Protein AF-A0A9D4AFJ3-F1 (afdb_monomer_lite)

Radius of gyration: 31.55 Å; chains: 1; bounding box: 79×55×87 Å

Secondary structure (DSSP, 8-state):
-HHHHHHHHHHHHHHHHHHHHHHHHHHHHHHHHHHHHHHHHHHHHHHHHHHHHHHHHHHHHHHHS---S---------GGGSPPP-S---HHHHHHHHHHHHHHHHH-TT--HHHHHHHHHHTS-HHHHHHHHHTT---HHHHHHHHHHHHHTT--------------------HHHHHHHHHHHHHHT--

pLDDT: mean 73.02, std 22.06, range [26.45, 98.0]

Structure (mmCIF, N/CA/C/O backbone):
data_AF-A0A9D4AFJ3-F1
#
_entry.id   AF-A0A9D4AFJ3-F1
#
loop_
_atom_site.group_PDB
_atom_site.id
_atom_site.type_symbol
_atom_site.label_atom_id
_atom_site.label_alt_id
_atom_site.label_comp_id
_atom_site.label_asym_id
_atom_site.label_entity_id
_atom_site.label_seq_id
_atom_site.pdbx_PDB_ins_code
_atom_site.Cartn_x
_atom_site.Cartn_y
_atom_site.Cartn_z
_atom_site.occupancy
_atom_site.B_iso_or_equiv
_atom_site.auth_seq_id
_atom_site.auth_comp_id
_atom_site.auth_asym_id
_atom_site.auth_atom_id
_atom_site.pdbx_PDB_model_num
ATOM 1 N N . MET A 1 1 ? -48.451 -4.701 48.965 1.00 77.44 1 MET A N 1
ATOM 2 C CA . MET A 1 1 ? -47.899 -5.526 47.865 1.00 77.44 1 MET A CA 1
ATOM 3 C C . MET A 1 1 ? -47.571 -4.669 46.647 1.00 77.44 1 MET A C 1
ATOM 5 O O . MET A 1 1 ? -46.457 -4.770 46.159 1.00 77.44 1 MET A O 1
ATOM 9 N N . GLU A 1 2 ? -48.465 -3.779 46.196 1.00 87.38 2 GLU A N 1
ATOM 10 C CA . GLU A 1 2 ? -48.166 -2.919 45.037 1.00 87.38 2 GLU A CA 1
ATOM 11 C C . GLU A 1 2 ? -47.030 -1.902 45.246 1.00 87.38 2 GLU A C 1
ATOM 13 O O . GLU A 1 2 ? -46.241 -1.700 44.331 1.00 87.38 2 GLU A O 1
ATOM 18 N N . GLU A 1 3 ? -46.913 -1.269 46.420 1.00 87.88 3 GLU A N 1
ATOM 19 C CA . GLU A 1 3 ? -45.822 -0.309 46.691 1.00 87.88 3 GLU A CA 1
ATOM 20 C C . GLU A 1 3 ? -44.437 -0.964 46.657 1.00 87.88 3 GLU A C 1
ATOM 22 O O . GLU A 1 3 ? -43.542 -0.456 45.998 1.00 87.88 3 GLU A O 1
ATOM 27 N N . GLN A 1 4 ? -44.283 -2.148 47.259 1.00 91.56 4 GLN A N 1
ATOM 28 C CA . GLN A 1 4 ? -43.022 -2.902 47.222 1.00 91.56 4 GLN A CA 1
ATOM 29 C C . GLN A 1 4 ? -42.608 -3.278 45.794 1.00 91.56 4 GLN A C 1
ATOM 31 O O . GL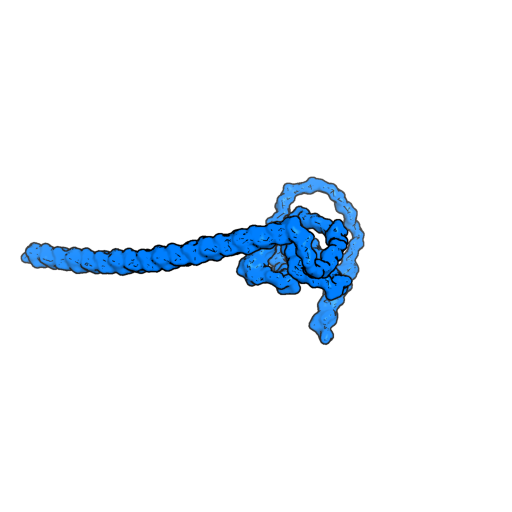N A 1 4 ? -41.424 -3.278 45.464 1.00 91.56 4 GLN A O 1
ATOM 36 N N . LEU A 1 5 ? -43.586 -3.591 44.939 1.00 92.50 5 LEU A N 1
ATOM 37 C CA . LEU A 1 5 ? -43.333 -3.875 43.531 1.00 92.50 5 LEU A CA 1
ATOM 38 C C . LEU A 1 5 ? -42.909 -2.607 42.777 1.00 92.50 5 LEU A C 1
ATOM 40 O O . LEU A 1 5 ? -42.002 -2.666 41.950 1.00 92.50 5 LEU A O 1
ATOM 44 N N . ARG A 1 6 ? -43.535 -1.460 43.077 1.00 94.44 6 ARG A N 1
ATOM 45 C CA . ARG A 1 6 ? -43.166 -0.161 42.496 1.00 94.44 6 ARG A CA 1
ATOM 46 C C . ARG A 1 6 ? -41.739 0.238 42.872 1.00 94.44 6 ARG A C 1
ATOM 48 O O . ARG A 1 6 ? -40.966 0.562 41.973 1.00 94.44 6 ARG A O 1
ATOM 55 N N . ASP A 1 7 ? -41.370 0.132 44.144 1.00 93.88 7 ASP A N 1
ATOM 56 C CA . ASP A 1 7 ? -40.020 0.461 44.613 1.00 93.88 7 ASP A CA 1
ATOM 57 C C . ASP A 1 7 ? -38.966 -0.449 43.978 1.00 93.88 7 ASP A C 1
ATOM 59 O O . ASP A 1 7 ? -37.967 0.037 43.454 1.00 93.88 7 ASP A O 1
ATOM 63 N N . PHE A 1 8 ? -39.222 -1.760 43.914 1.00 94.94 8 PHE A N 1
ATOM 64 C CA . PHE A 1 8 ? -38.313 -2.713 43.270 1.00 94.94 8 PHE A CA 1
ATOM 65 C C . PHE A 1 8 ? -38.071 -2.396 41.785 1.00 94.94 8 PHE A C 1
ATOM 67 O O . PHE A 1 8 ? -36.940 -2.491 41.293 1.00 94.94 8 PHE A O 1
ATOM 74 N N . VAL A 1 9 ? -39.128 -2.015 41.061 1.00 95.25 9 VAL A N 1
ATOM 75 C CA . VAL A 1 9 ? -39.032 -1.630 39.647 1.00 95.25 9 VAL A CA 1
ATOM 76 C C . VAL A 1 9 ? -38.246 -0.328 39.488 1.00 95.25 9 VAL A C 1
ATOM 78 O O . VAL A 1 9 ? -37.393 -0.250 38.603 1.00 95.25 9 VAL A O 1
ATOM 81 N N . LEU A 1 10 ? -38.483 0.670 40.344 1.00 95.31 10 LEU A N 1
ATOM 82 C CA . LEU A 1 10 ? -37.758 1.944 40.315 1.00 95.31 10 LEU A CA 1
ATOM 83 C C . LEU A 1 10 ? -36.264 1.759 40.609 1.00 95.31 10 LEU A C 1
ATOM 85 O O . LEU A 1 10 ? -35.429 2.302 39.883 1.00 95.31 10 LEU A O 1
ATOM 89 N N . ASP A 1 11 ? -35.919 0.938 41.598 1.00 95.38 11 ASP A N 1
ATOM 90 C CA . ASP A 1 11 ? -34.528 0.661 41.968 1.00 95.38 11 ASP A CA 1
ATOM 91 C C . ASP A 1 11 ? -33.795 -0.131 40.871 1.00 95.38 11 ASP A C 1
ATOM 93 O O . ASP A 1 11 ? -32.659 0.177 40.488 1.00 95.38 11 ASP A O 1
ATOM 97 N N . SER A 1 12 ? -34.477 -1.115 40.276 1.00 95.19 12 SER A N 1
ATOM 98 C CA . SER A 1 12 ? -33.965 -1.875 39.127 1.00 95.19 12 SER A CA 1
ATOM 99 C C . SER A 1 12 ? -33.749 -0.983 37.901 1.00 95.19 12 SER A C 1
ATOM 101 O O . SER A 1 12 ? -32.746 -1.107 37.193 1.00 95.19 12 SER A O 1
ATOM 103 N N . LEU A 1 13 ? -34.664 -0.047 37.644 1.00 96.44 13 LEU A N 1
ATOM 104 C CA . LEU A 1 13 ? -34.528 0.914 36.553 1.00 96.44 13 LEU A CA 1
ATOM 105 C C . LEU A 1 13 ? -33.371 1.887 36.810 1.00 96.44 13 LEU A C 1
ATOM 107 O O . LEU A 1 13 ? -32.575 2.147 35.903 1.00 96.44 13 LEU A O 1
ATOM 111 N N . GLY A 1 14 ? -33.237 2.388 38.040 1.00 96.56 14 GLY A N 1
ATOM 112 C CA . GLY A 1 14 ? -32.148 3.275 38.448 1.00 96.56 14 GLY A CA 1
ATOM 113 C C . GLY A 1 14 ? -30.778 2.608 38.317 1.00 96.56 14 GLY A C 1
ATOM 114 O O . GLY A 1 14 ? -29.861 3.168 37.708 1.00 96.56 14 GLY A O 1
ATOM 115 N N . THR A 1 15 ? -30.645 1.372 38.799 1.00 96.75 15 THR A N 1
ATOM 116 C CA . THR A 1 15 ? -29.405 0.589 38.676 1.00 96.75 15 THR A CA 1
ATOM 117 C C . THR A 1 15 ? -29.049 0.283 37.221 1.00 96.75 15 THR A C 1
ATOM 119 O O . THR A 1 15 ? -27.884 0.422 36.839 1.00 96.75 15 THR A O 1
ATOM 122 N N . ASN A 1 16 ? -30.023 -0.067 36.379 1.00 95.75 16 ASN A N 1
ATOM 123 C CA . ASN A 1 16 ? -29.787 -0.288 34.949 1.00 95.75 16 ASN A CA 1
ATOM 124 C C . ASN A 1 16 ? -29.404 1.002 34.213 1.00 95.75 16 ASN A C 1
ATOM 126 O O . ASN A 1 16 ? -28.468 0.990 33.413 1.00 95.75 16 ASN A O 1
ATOM 130 N N . THR A 1 17 ? -30.050 2.125 34.532 1.00 97.56 17 THR A N 1
ATOM 131 C CA . THR A 1 17 ? -29.707 3.446 33.978 1.00 97.56 17 THR A CA 1
ATOM 132 C C . THR A 1 17 ? -28.269 3.825 34.323 1.00 97.56 17 THR A C 1
ATOM 134 O O . THR A 1 17 ? -27.515 4.273 33.458 1.00 97.56 17 THR A O 1
ATOM 137 N N . LYS A 1 18 ? -27.843 3.574 35.567 1.00 97.12 18 LYS A N 1
ATOM 138 C CA . LYS A 1 18 ? -26.464 3.817 36.002 1.00 97.12 18 LYS A CA 1
ATOM 139 C C . LYS A 1 18 ? -25.456 2.970 35.219 1.00 97.12 18 LYS A C 1
ATOM 141 O O . LYS A 1 18 ? -24.494 3.522 34.689 1.00 97.12 18 LYS A O 1
ATOM 146 N N . LYS A 1 19 ? -25.703 1.661 35.083 1.00 96.81 19 LYS A N 1
ATOM 147 C CA . LYS A 1 19 ? -24.847 0.750 34.296 1.00 96.81 19 LYS A CA 1
ATOM 148 C C . LYS A 1 19 ? -24.748 1.180 32.831 1.00 96.81 19 LYS A C 1
ATOM 150 O O . LYS A 1 19 ? -23.661 1.172 32.257 1.00 96.81 19 LYS A O 1
ATOM 155 N N . MET A 1 20 ? -25.871 1.579 32.233 1.00 97.44 20 MET A N 1
ATOM 156 C CA . MET A 1 20 ? -25.916 2.069 30.855 1.00 97.44 20 MET A CA 1
ATOM 157 C C . MET A 1 20 ? -25.071 3.337 30.691 1.00 97.44 20 MET A C 1
ATOM 159 O O . MET A 1 20 ? -24.247 3.406 29.782 1.00 97.44 20 MET A O 1
ATOM 163 N N . ASN A 1 21 ? -25.200 4.298 31.606 1.00 97.81 21 ASN A N 1
ATOM 164 C CA . ASN A 1 21 ? -24.408 5.527 31.580 1.00 97.81 21 ASN A CA 1
ATOM 165 C C . ASN A 1 21 ? -22.904 5.262 31.758 1.00 97.81 21 ASN A C 1
ATOM 167 O O . ASN A 1 21 ? -22.085 5.871 31.071 1.00 97.81 21 ASN A O 1
ATOM 171 N N . GLU A 1 22 ? -22.516 4.343 32.645 1.00 97.56 22 GLU A N 1
ATOM 172 C CA . GLU A 1 22 ? -21.113 3.945 32.822 1.00 97.56 22 GLU A CA 1
ATOM 173 C C . GLU A 1 22 ? -20.525 3.326 31.545 1.00 97.56 22 GLU A C 1
ATOM 175 O O . GLU A 1 22 ? -19.416 3.689 31.138 1.00 97.56 22 GLU A O 1
ATOM 180 N N . LEU A 1 23 ? -21.280 2.446 30.877 1.00 97.31 23 LEU A N 1
ATOM 181 C CA . LEU A 1 23 ? -20.871 1.847 29.608 1.00 97.31 23 LEU A CA 1
ATOM 182 C C . LEU A 1 23 ? -20.714 2.911 28.517 1.00 97.31 23 LEU A C 1
ATOM 184 O O . LEU A 1 23 ? -19.659 2.970 27.884 1.00 97.31 23 LEU A O 1
ATOM 188 N N . VAL A 1 24 ? -21.720 3.777 28.344 1.00 97.81 24 VAL A N 1
ATOM 189 C CA . VAL A 1 24 ? -21.703 4.872 27.360 1.00 97.81 24 VAL A CA 1
ATOM 190 C C . VAL A 1 24 ? -20.478 5.761 27.577 1.00 97.81 24 VAL A C 1
ATOM 192 O O . VAL A 1 24 ? -19.695 5.968 26.649 1.00 97.81 24 VAL A O 1
ATOM 195 N N . ASN A 1 25 ? -20.222 6.191 28.812 1.00 97.12 25 ASN A N 1
ATOM 196 C CA . ASN A 1 25 ? -19.068 7.031 29.137 1.00 97.12 25 ASN A CA 1
ATOM 197 C C . ASN A 1 25 ? -17.726 6.322 28.900 1.00 97.12 25 ASN A C 1
ATOM 199 O O . ASN A 1 25 ? -16.780 6.932 28.398 1.00 97.12 25 ASN A O 1
ATOM 203 N N . SER A 1 26 ? -17.625 5.033 29.235 1.00 97.25 26 SER A N 1
ATOM 204 C CA . SER A 1 26 ? -16.431 4.222 28.964 1.00 97.25 26 SER A CA 1
ATOM 205 C C . SER A 1 26 ? -16.162 4.102 27.462 1.00 97.25 26 SER A C 1
ATOM 207 O O . SER A 1 26 ? -15.022 4.273 27.018 1.00 97.25 26 SER A O 1
ATOM 209 N N . THR A 1 27 ? -17.206 3.869 26.662 1.00 96.81 27 THR A N 1
ATOM 210 C CA . THR A 1 27 ? -17.088 3.808 25.200 1.00 96.81 27 THR A CA 1
ATOM 211 C C . THR A 1 27 ? -16.730 5.160 24.591 1.00 96.81 27 THR A C 1
ATOM 213 O O . THR A 1 27 ? -15.808 5.211 23.780 1.00 96.81 27 THR A O 1
ATOM 216 N N . ALA A 1 28 ? -17.354 6.252 25.040 1.00 98.00 28 ALA A N 1
ATOM 217 C CA . ALA A 1 28 ? -17.066 7.604 24.567 1.00 98.00 28 ALA A CA 1
ATOM 218 C C . ALA A 1 28 ? -15.608 8.005 24.842 1.00 98.00 28 ALA A C 1
ATOM 220 O O . ALA A 1 28 ? -14.918 8.479 23.945 1.00 98.00 28 ALA A O 1
ATOM 221 N N . LYS A 1 29 ? -15.090 7.719 26.046 1.00 97.06 29 LYS A N 1
ATOM 222 C CA . LYS A 1 29 ? -13.676 7.967 26.387 1.00 97.06 29 LYS A CA 1
ATOM 223 C C . LYS A 1 29 ? -12.710 7.173 25.508 1.00 97.06 29 LYS A C 1
ATOM 225 O O . LYS A 1 29 ? -11.690 7.701 25.075 1.00 97.06 29 LYS A O 1
ATOM 230 N N . LYS A 1 30 ? -13.010 5.895 25.249 1.00 96.62 30 LYS A N 1
ATOM 231 C CA . LYS A 1 30 ? -12.186 5.054 24.365 1.00 96.62 30 LYS A CA 1
ATOM 232 C C . LYS A 1 30 ? -12.216 5.537 22.917 1.00 96.62 30 LYS A C 1
ATOM 234 O O . LYS A 1 30 ? -11.211 5.364 22.233 1.00 96.62 30 LYS A O 1
ATOM 239 N N . LEU A 1 31 ? -13.346 6.077 22.461 1.00 96.44 31 LEU A N 1
ATOM 240 C CA . LEU A 1 31 ? -13.495 6.640 21.122 1.00 96.44 31 LEU A CA 1
ATOM 241 C C . LEU A 1 31 ? -12.681 7.930 20.992 1.00 96.44 31 LEU A C 1
ATOM 243 O O . LEU A 1 31 ? -11.805 7.986 20.141 1.00 96.44 31 LEU A O 1
ATOM 247 N N . ALA A 1 32 ? -12.845 8.870 21.927 1.00 96.62 32 ALA A N 1
ATOM 248 C CA . ALA A 1 32 ? -12.093 10.126 21.944 1.00 96.62 32 ALA A CA 1
ATOM 249 C C . ALA A 1 32 ? -10.571 9.903 21.934 1.00 96.62 32 ALA A C 1
ATOM 251 O O . ALA A 1 32 ? -9.854 10.539 21.173 1.00 96.62 32 ALA A O 1
ATOM 252 N N . LYS A 1 33 ? -10.074 8.931 22.714 1.00 94.75 33 LYS A N 1
ATOM 253 C CA . LYS A 1 33 ? -8.644 8.585 22.711 1.00 94.75 33 LYS A CA 1
ATOM 254 C C . LYS A 1 33 ? -8.168 8.005 21.374 1.00 94.75 33 LYS A C 1
ATOM 256 O O . LYS A 1 33 ? -7.014 8.182 21.003 1.00 94.75 33 LYS A O 1
ATOM 261 N N . LYS A 1 34 ? -9.018 7.253 20.666 1.00 95.25 34 LYS A N 1
ATOM 262 C CA . LYS A 1 34 ? -8.679 6.771 19.321 1.00 95.25 34 LYS A CA 1
ATOM 263 C C . LYS A 1 34 ? -8.660 7.917 18.314 1.00 95.25 34 LYS A C 1
ATOM 265 O O . LYS A 1 34 ? -7.766 7.918 17.478 1.00 95.25 34 LYS A O 1
ATOM 270 N N . ASP A 1 35 ? -9.601 8.852 18.413 1.00 96.50 35 ASP A N 1
ATOM 271 C CA . ASP A 1 35 ? -9.668 10.019 17.531 1.00 96.50 35 ASP A CA 1
ATOM 272 C C . ASP A 1 35 ? -8.429 10.910 17.703 1.00 96.50 35 ASP A C 1
ATOM 274 O O . ASP A 1 35 ? -7.765 11.199 16.715 1.00 96.50 35 ASP A O 1
ATOM 278 N N . GLU A 1 36 ? -8.028 11.221 18.941 1.00 95.75 36 GLU A N 1
ATOM 279 C CA . GLU A 1 36 ? -6.792 11.972 19.237 1.00 95.75 36 GLU A CA 1
ATOM 280 C C . GLU A 1 36 ? -5.546 11.271 18.659 1.00 95.75 36 GLU A C 1
ATOM 282 O O . GLU A 1 36 ? -4.774 11.866 17.910 1.00 95.75 36 GLU A O 1
ATOM 287 N N . ASN A 1 37 ? -5.402 9.961 18.897 1.00 95.19 37 ASN A N 1
ATOM 288 C CA . ASN A 1 37 ? -4.297 9.179 18.332 1.00 95.19 37 ASN A CA 1
ATOM 289 C C . ASN A 1 37 ? -4.279 9.186 16.788 1.00 95.19 37 ASN A C 1
ATOM 291 O O . ASN A 1 37 ? -3.211 9.108 16.175 1.00 95.19 37 ASN A O 1
ATOM 295 N N . LEU A 1 38 ? -5.452 9.198 16.148 1.00 95.88 38 LEU A N 1
ATOM 296 C CA . LEU A 1 38 ? -5.568 9.257 14.691 1.00 95.88 38 LEU A CA 1
ATOM 297 C C . LEU A 1 38 ? -5.200 10.645 14.164 1.00 95.88 38 LEU A C 1
ATOM 299 O O . LEU A 1 38 ? -4.507 10.736 13.150 1.00 95.88 38 LEU A O 1
ATOM 303 N N . GLU A 1 39 ? -5.619 11.709 14.847 1.00 96.31 39 GLU A N 1
ATOM 304 C CA . GLU A 1 39 ? -5.245 13.083 14.509 1.00 96.31 39 GLU A CA 1
ATOM 305 C C . GLU A 1 39 ? -3.725 13.279 14.559 1.00 96.31 39 GLU A C 1
ATOM 307 O O . GLU A 1 39 ? -3.151 13.798 13.595 1.00 96.31 39 GLU A O 1
ATOM 312 N N . ASP A 1 40 ? -3.061 12.771 15.601 1.00 97.12 40 ASP A N 1
ATOM 313 C CA . ASP A 1 40 ? -1.600 12.812 15.739 1.00 97.12 40 ASP A CA 1
ATOM 314 C C . ASP A 1 40 ? -0.886 12.095 14.583 1.00 97.12 40 ASP A C 1
ATOM 316 O O . ASP A 1 40 ? 0.071 12.615 13.998 1.00 97.12 40 ASP A O 1
ATOM 320 N N . MET A 1 41 ? -1.370 10.910 14.200 1.00 95.69 41 MET A N 1
ATOM 321 C CA . MET A 1 41 ? -0.805 10.148 13.084 1.00 95.69 41 MET A CA 1
ATOM 322 C C . MET A 1 41 ? -0.988 10.880 11.752 1.00 95.69 41 MET A C 1
ATOM 324 O O . MET A 1 41 ? -0.048 10.987 10.962 1.00 95.69 41 MET A O 1
ATOM 328 N N . VAL A 1 42 ? -2.180 11.430 11.507 1.00 97.31 42 VAL A N 1
ATOM 329 C CA . VAL A 1 42 ? -2.465 12.217 10.300 1.00 97.31 42 VAL A CA 1
ATOM 330 C C . VAL A 1 42 ? -1.583 13.464 10.248 1.00 97.31 42 VAL A C 1
ATOM 332 O O . VAL A 1 42 ? -1.094 13.822 9.173 1.00 97.31 42 VAL A O 1
ATOM 335 N N . LEU A 1 43 ? -1.347 14.123 11.384 1.00 97.56 43 LEU A N 1
ATOM 336 C CA . LEU A 1 43 ? -0.460 15.280 11.473 1.00 97.56 43 LEU A CA 1
ATOM 337 C C . LEU A 1 43 ? 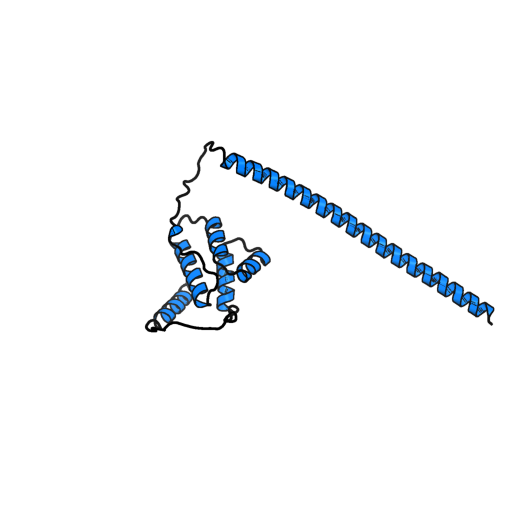0.991 14.902 11.134 1.00 97.56 43 LEU A C 1
ATOM 339 O O . LEU A 1 43 ? 1.628 15.587 10.328 1.00 97.56 43 LEU A O 1
ATOM 343 N N . ALA A 1 44 ? 1.492 13.793 11.684 1.00 96.94 44 ALA A N 1
ATOM 344 C CA . ALA A 1 44 ? 2.827 13.277 11.384 1.00 96.94 44 ALA A CA 1
ATOM 345 C C . ALA A 1 44 ? 2.989 12.938 9.891 1.00 96.94 44 ALA A C 1
ATOM 347 O O . ALA A 1 44 ? 3.938 13.400 9.255 1.00 96.94 44 ALA A O 1
ATOM 348 N N . MET A 1 45 ? 2.020 12.230 9.302 1.00 97.50 45 MET A N 1
ATOM 349 C CA . MET A 1 45 ? 2.027 11.891 7.874 1.00 97.50 45 MET A CA 1
ATOM 350 C C . MET A 1 45 ? 2.006 13.137 6.983 1.00 97.50 45 MET A C 1
ATOM 352 O O . MET A 1 45 ? 2.751 13.220 6.007 1.00 97.50 45 MET A O 1
ATOM 356 N N . LYS A 1 46 ? 1.177 14.137 7.313 1.00 96.69 46 LYS A N 1
ATOM 357 C CA . LYS A 1 46 ? 1.139 15.408 6.573 1.00 96.69 46 LYS A CA 1
ATOM 358 C C . LYS A 1 46 ? 2.497 16.108 6.595 1.00 96.69 46 LYS A C 1
ATOM 360 O O . LYS A 1 46 ? 2.929 16.614 5.562 1.00 96.69 46 LYS A O 1
ATOM 365 N N . LYS A 1 47 ? 3.179 16.114 7.743 1.00 97.19 47 LYS A N 1
ATOM 366 C CA . LYS A 1 47 ? 4.516 16.705 7.878 1.00 97.19 47 LYS A CA 1
ATOM 367 C C . LYS A 1 47 ? 5.543 15.995 6.992 1.00 97.19 47 LYS A C 1
ATOM 369 O O . LYS A 1 47 ? 6.307 16.669 6.307 1.00 97.19 47 LYS A O 1
ATOM 374 N N . GLU A 1 48 ? 5.538 14.666 6.978 1.00 94.62 48 GLU A N 1
ATOM 375 C CA . GLU A 1 48 ? 6.459 13.861 6.166 1.00 94.62 48 GLU A CA 1
ATOM 376 C C . GLU A 1 48 ? 6.211 14.040 4.660 1.00 94.62 48 GLU A C 1
ATOM 378 O O . GLU A 1 48 ? 7.154 14.217 3.893 1.00 94.62 48 GLU A O 1
ATOM 383 N N . ILE A 1 49 ? 4.945 14.121 4.233 1.00 95.69 49 ILE A N 1
ATOM 384 C CA . ILE A 1 49 ? 4.586 14.441 2.841 1.00 95.69 49 ILE A CA 1
ATOM 385 C C . ILE A 1 49 ? 5.150 15.804 2.422 1.00 95.69 49 ILE A C 1
ATOM 387 O O . ILE A 1 49 ? 5.665 15.944 1.312 1.00 95.69 49 ILE A O 1
ATOM 391 N N . GLU A 1 50 ? 5.057 16.816 3.285 1.00 94.00 50 GLU A N 1
ATOM 392 C CA . GLU A 1 50 ? 5.603 18.143 2.987 1.00 94.00 50 GLU A CA 1
ATOM 393 C C . GLU A 1 50 ? 7.139 18.163 2.965 1.00 94.00 50 GLU A C 1
ATOM 395 O O . GLU A 1 50 ? 7.723 18.910 2.179 1.00 94.00 50 GLU A O 1
ATOM 400 N N . GLU A 1 51 ? 7.807 17.331 3.768 1.00 94.75 51 GLU A N 1
ATOM 401 C CA . GLU A 1 51 ? 9.262 17.138 3.701 1.00 94.75 51 GLU A CA 1
ATOM 402 C C . GLU A 1 51 ? 9.682 16.507 2.369 1.00 94.75 51 GLU A C 1
ATOM 404 O O . GLU A 1 51 ? 10.483 17.080 1.630 1.00 94.75 51 GLU A O 1
ATOM 409 N N . LEU A 1 52 ? 9.051 15.389 2.000 1.00 94.38 52 LEU A N 1
ATOM 410 C CA . LEU A 1 52 ? 9.332 14.677 0.752 1.00 94.38 52 LEU A CA 1
ATOM 411 C C . LEU A 1 52 ? 9.087 15.556 -0.480 1.00 94.38 52 LEU A C 1
ATOM 413 O O . LEU A 1 52 ? 9.858 15.519 -1.441 1.00 94.38 52 LEU A O 1
ATOM 417 N N . LYS A 1 53 ? 8.041 16.392 -0.465 1.00 92.88 53 LYS A N 1
ATOM 418 C CA . LYS A 1 53 ? 7.803 17.374 -1.535 1.00 92.88 53 LYS A CA 1
ATOM 419 C C . LYS A 1 53 ? 8.935 18.399 -1.641 1.00 92.88 53 LYS A C 1
ATOM 421 O O . LYS A 1 53 ? 9.313 18.754 -2.760 1.00 92.88 53 LYS A O 1
ATOM 426 N N . ARG A 1 54 ? 9.481 18.870 -0.513 1.00 94.94 54 ARG A N 1
ATOM 427 C CA . ARG A 1 54 ? 10.617 19.807 -0.489 1.00 94.94 54 ARG A CA 1
ATOM 428 C C . ARG A 1 54 ? 11.891 19.157 -1.026 1.00 94.94 54 ARG A C 1
ATOM 430 O O . ARG A 1 54 ? 12.541 19.749 -1.886 1.00 94.94 54 ARG A O 1
ATOM 437 N N . GLU A 1 55 ? 12.199 17.929 -0.621 1.00 88.38 55 GLU A N 1
ATOM 438 C CA . GLU A 1 55 ? 13.339 17.174 -1.160 1.00 88.38 55 GLU A CA 1
ATOM 439 C C . GLU A 1 55 ? 13.218 16.933 -2.672 1.00 88.38 55 GLU A C 1
ATOM 441 O O . GLU A 1 55 ? 14.168 17.174 -3.423 1.00 88.38 55 GLU A O 1
ATOM 446 N N . LEU A 1 56 ? 12.035 16.530 -3.148 1.00 89.88 56 LEU A N 1
ATOM 447 C CA . LEU A 1 56 ? 11.773 16.310 -4.574 1.00 89.88 56 LEU A CA 1
ATOM 448 C C . LEU A 1 56 ? 11.952 17.610 -5.371 1.00 89.88 56 LEU A C 1
ATOM 450 O O . LEU A 1 56 ? 12.535 17.603 -6.457 1.00 89.88 56 LEU A O 1
ATOM 454 N N . MET A 1 57 ? 11.510 18.744 -4.824 1.00 87.75 57 MET A N 1
ATOM 455 C CA . MET A 1 57 ? 11.716 20.055 -5.439 1.00 87.75 57 MET A CA 1
ATOM 456 C C . MET A 1 57 ? 13.207 20.388 -5.587 1.00 87.75 57 MET A C 1
ATOM 458 O O . MET A 1 57 ? 13.623 20.818 -6.665 1.00 87.75 57 MET A O 1
ATOM 462 N N . ILE A 1 58 ? 14.015 20.142 -4.551 1.00 87.44 58 ILE A N 1
ATOM 463 C CA . ILE A 1 58 ? 15.472 20.332 -4.603 1.00 87.44 58 ILE A CA 1
ATOM 464 C C . ILE A 1 58 ? 16.086 19.413 -5.663 1.00 87.44 58 ILE A C 1
ATOM 466 O O . ILE A 1 58 ? 16.832 19.887 -6.519 1.00 87.44 58 ILE A O 1
ATOM 470 N N . TYR A 1 59 ? 15.733 18.125 -5.660 1.00 81.81 59 TYR A N 1
ATOM 471 C CA . TYR A 1 59 ? 16.207 17.154 -6.649 1.00 81.81 59 TYR A CA 1
ATOM 472 C C . TYR A 1 59 ? 15.880 17.582 -8.088 1.00 81.81 59 TYR A C 1
ATOM 474 O O . TYR A 1 59 ? 16.716 17.501 -8.989 1.00 81.81 59 TYR A O 1
ATOM 482 N N . LYS A 1 60 ? 14.667 18.089 -8.319 1.00 83.00 60 LYS A N 1
ATOM 483 C CA . LYS A 1 60 ? 14.238 18.570 -9.635 1.00 83.00 60 LYS A CA 1
ATOM 484 C C . LYS A 1 60 ? 15.003 19.828 -10.065 1.00 83.00 60 LYS A C 1
ATOM 486 O O . LYS A 1 60 ? 15.361 19.944 -11.237 1.00 83.00 60 LYS A O 1
ATOM 491 N N . ALA A 1 61 ? 15.270 20.751 -9.141 1.00 81.75 61 ALA A N 1
ATOM 492 C CA . ALA A 1 61 ? 16.018 21.977 -9.416 1.00 81.75 61 ALA A CA 1
ATOM 493 C C . ALA A 1 61 ? 17.504 21.705 -9.714 1.00 81.75 61 ALA A C 1
ATOM 495 O O . ALA A 1 61 ? 18.062 22.288 -10.643 1.00 81.75 61 ALA A O 1
ATOM 496 N N . THR A 1 62 ? 18.141 20.786 -8.985 1.00 72.31 62 THR A N 1
ATOM 497 C CA . THR A 1 62 ? 19.542 20.400 -9.233 1.00 72.31 62 THR A CA 1
ATOM 498 C C . THR A 1 62 ? 19.705 19.605 -10.526 1.00 72.31 62 THR A C 1
ATOM 500 O O . THR A 1 62 ? 20.693 19.792 -11.231 1.00 72.31 62 THR A O 1
ATOM 503 N N . LEU A 1 63 ? 18.721 18.782 -10.903 1.00 72.62 63 LEU A N 1
ATOM 504 C CA . LEU A 1 63 ? 18.718 18.090 -12.196 1.00 72.62 63 LEU A CA 1
ATOM 505 C C . LEU A 1 63 ? 18.557 19.059 -13.384 1.00 72.62 63 LEU A C 1
ATOM 507 O O . LEU A 1 63 ? 19.123 18.825 -14.449 1.00 72.62 63 LEU A O 1
ATOM 511 N N . SER A 1 64 ? 17.797 20.142 -13.195 1.00 68.44 64 SER A N 1
ATOM 512 C CA . SER A 1 64 ? 17.605 21.220 -14.177 1.00 68.44 64 SER A CA 1
ATOM 513 C C . SER A 1 64 ? 18.865 22.079 -14.365 1.00 68.44 64 SER A C 1
ATOM 515 O O . SER A 1 64 ? 19.171 22.503 -15.479 1.00 68.44 64 SER A O 1
ATOM 517 N N . ASN A 1 65 ? 19.623 22.319 -13.292 1.00 61.12 65 ASN A N 1
ATOM 518 C CA . ASN A 1 65 ? 20.758 23.242 -13.277 1.00 61.12 65 ASN A CA 1
ATOM 519 C C . ASN A 1 65 ? 22.086 22.473 -13.353 1.00 61.12 65 ASN A C 1
ATOM 521 O O . ASN A 1 65 ? 22.731 22.274 -12.329 1.00 61.12 65 ASN A O 1
ATOM 525 N N . GLY A 1 66 ? 22.488 22.037 -14.553 1.00 62.06 66 GLY A N 1
ATOM 526 C CA . GLY A 1 66 ? 23.681 21.211 -14.815 1.00 62.06 66 GLY A CA 1
ATOM 527 C C . GLY A 1 66 ? 25.035 21.763 -14.321 1.00 62.06 66 GLY A C 1
ATOM 528 O O . GLY A 1 66 ? 25.877 22.142 -15.129 1.00 62.06 66 GLY A O 1
ATOM 529 N N . MET A 1 67 ? 25.272 21.742 -13.007 1.00 50.47 67 MET A N 1
ATOM 530 C CA . MET A 1 67 ? 26.523 22.086 -12.325 1.00 50.47 67 MET A CA 1
ATOM 531 C C . MET A 1 67 ? 27.231 20.787 -11.893 1.00 50.47 67 MET A C 1
ATOM 533 O O . MET A 1 67 ? 26.679 19.965 -11.165 1.00 50.47 67 MET A O 1
ATOM 537 N N . LEU A 1 68 ? 28.434 20.578 -12.432 1.00 56.12 68 LEU A N 1
ATOM 538 C CA . LEU A 1 68 ? 29.206 19.330 -12.488 1.00 56.12 68 LEU A CA 1
ATOM 539 C C . LEU A 1 68 ? 29.757 18.817 -11.144 1.00 56.12 68 LEU A C 1
ATOM 541 O O . LEU A 1 68 ? 30.410 19.566 -10.428 1.00 56.12 68 LEU A O 1
ATOM 545 N N . SER A 1 69 ? 29.681 17.497 -10.925 1.00 48.12 69 SER A N 1
ATOM 546 C CA . SER A 1 69 ? 30.837 16.657 -10.545 1.00 48.12 69 SER A CA 1
ATOM 547 C C . SER A 1 69 ? 30.478 15.163 -10.655 1.00 48.12 69 SER A C 1
ATOM 549 O O . SER A 1 69 ? 29.509 14.701 -10.064 1.00 48.12 69 SER A O 1
ATOM 551 N N . SER A 1 70 ? 31.228 14.437 -11.491 1.00 44.44 70 SER A N 1
ATOM 552 C CA . SER A 1 70 ? 31.214 12.977 -11.708 1.00 44.44 70 SER A CA 1
ATOM 553 C C . SER A 1 70 ? 29.844 12.283 -11.808 1.00 44.44 70 SER A C 1
ATOM 555 O O . SER A 1 70 ? 29.430 11.528 -10.932 1.00 44.44 70 SER A O 1
ATOM 557 N N . ARG A 1 71 ? 29.185 12.422 -12.960 1.00 39.12 71 ARG A N 1
ATOM 558 C CA . ARG A 1 71 ? 28.269 11.383 -13.453 1.00 39.12 71 ARG A CA 1
ATOM 559 C C . ARG A 1 71 ? 29.150 10.191 -13.857 1.00 39.12 71 ARG A C 1
ATOM 561 O O . ARG A 1 71 ? 29.940 10.371 -14.789 1.00 39.12 71 ARG A O 1
ATOM 568 N N . PRO A 1 72 ? 29.051 8.987 -13.253 1.00 37.75 72 PRO A N 1
ATOM 569 C CA . PRO A 1 72 ? 29.454 7.797 -13.986 1.00 37.75 72 PRO A CA 1
ATOM 570 C C . PRO A 1 72 ? 28.626 7.854 -15.256 1.00 37.75 72 PRO A C 1
ATOM 572 O O . PRO A 1 72 ? 27.402 8.005 -15.166 1.00 37.75 72 PRO A O 1
ATOM 575 N N . LYS A 1 73 ? 29.299 7.890 -16.414 1.00 43.47 73 LYS A N 1
ATOM 576 C CA . LYS A 1 73 ? 28.667 7.869 -17.732 1.00 43.47 73 LYS A CA 1
ATOM 577 C C . LYS A 1 73 ? 27.448 6.967 -17.618 1.00 43.47 73 LYS A C 1
ATOM 579 O O . LYS A 1 73 ? 27.593 5.764 -17.428 1.00 43.47 73 LYS A O 1
ATOM 584 N N . GLN A 1 74 ? 26.257 7.558 -17.695 1.00 48.66 74 GLN A N 1
ATOM 585 C CA . GLN A 1 74 ? 25.085 6.793 -18.060 1.00 48.66 74 GLN A CA 1
ATOM 586 C C . GLN A 1 74 ? 25.393 6.361 -19.482 1.00 48.66 74 GLN A C 1
ATOM 588 O O . GLN A 1 74 ? 25.141 7.097 -20.434 1.00 48.66 74 GLN A O 1
ATOM 593 N N . GLN A 1 75 ? 26.063 5.216 -19.599 1.00 44.19 75 GLN A N 1
ATOM 594 C CA . GLN A 1 75 ? 26.004 4.430 -20.800 1.00 44.19 75 GLN A CA 1
ATOM 595 C C . GLN A 1 75 ? 24.510 4.247 -20.992 1.00 44.19 75 GLN A C 1
ATOM 597 O O . GLN A 1 75 ? 23.826 3.661 -20.148 1.00 44.19 75 GLN A O 1
ATOM 602 N N . ALA A 1 76 ? 23.984 4.899 -22.023 1.00 44.75 76 ALA A N 1
ATOM 603 C CA . ALA A 1 76 ? 22.733 4.493 -22.604 1.00 44.75 76 ALA A CA 1
ATOM 604 C C . ALA A 1 76 ? 22.968 3.039 -23.016 1.00 44.75 76 ALA A C 1
ATOM 606 O O . ALA A 1 76 ? 23.475 2.771 -24.100 1.00 44.75 76 ALA A O 1
ATOM 607 N N . MET A 1 77 ? 22.741 2.111 -22.082 1.00 42.84 77 MET A N 1
ATOM 608 C CA . MET A 1 77 ? 22.599 0.715 -22.427 1.00 42.84 77 MET A CA 1
ATOM 609 C C . MET A 1 77 ? 21.491 0.698 -23.460 1.00 42.84 77 MET A C 1
ATOM 611 O O . MET A 1 77 ? 20.438 1.314 -23.257 1.00 42.84 77 MET A O 1
ATOM 615 N N . ASP A 1 78 ? 21.763 0.046 -24.578 1.00 46.66 78 ASP A N 1
ATOM 616 C CA . ASP A 1 78 ? 20.810 -0.177 -25.648 1.00 46.66 78 ASP A CA 1
ATOM 617 C C . ASP A 1 78 ? 19.734 -1.176 -25.183 1.00 46.66 78 ASP A C 1
ATOM 619 O O . ASP A 1 78 ? 19.578 -2.272 -25.706 1.00 46.66 78 ASP A O 1
ATOM 623 N N . VAL A 1 79 ? 18.968 -0.785 -24.159 1.00 46.25 79 VAL A N 1
ATOM 624 C CA . VAL A 1 79 ? 17.708 -1.422 -23.750 1.00 46.25 79 VAL A CA 1
ATOM 625 C C . VAL A 1 79 ? 16.657 -1.227 -24.854 1.00 46.25 79 VAL A C 1
ATOM 627 O O . VAL A 1 79 ? 15.606 -1.859 -24.840 1.00 46.25 79 VAL A O 1
ATOM 630 N N . SER A 1 80 ? 16.943 -0.386 -25.858 1.00 45.78 80 SER A N 1
ATOM 631 C CA . SER A 1 80 ? 16.081 -0.115 -27.011 1.00 45.78 80 SER A CA 1
ATOM 632 C C . SER A 1 80 ? 15.751 -1.364 -27.829 1.00 45.78 80 SER A C 1
ATOM 634 O O . SER A 1 80 ? 14.794 -1.326 -28.601 1.00 45.78 80 SER A O 1
ATOM 636 N N . LYS A 1 81 ? 16.501 -2.464 -27.667 1.00 44.78 81 LYS A N 1
ATOM 637 C CA . LYS A 1 81 ? 16.254 -3.716 -28.391 1.00 44.78 81 LYS A CA 1
ATOM 638 C C . LYS A 1 81 ? 15.345 -4.717 -27.670 1.00 44.78 81 LYS A C 1
ATOM 640 O O . LYS A 1 81 ? 14.966 -5.704 -28.295 1.00 44.78 81 LYS A O 1
ATOM 645 N N . LEU A 1 82 ? 14.953 -4.480 -26.415 1.00 50.75 82 LEU A N 1
ATOM 646 C CA . LEU A 1 82 ? 13.970 -5.342 -25.752 1.00 50.75 82 LEU A CA 1
ATOM 647 C C . LEU A 1 82 ? 12.562 -4.777 -25.957 1.00 50.75 82 LEU A C 1
ATOM 649 O O . LEU A 1 82 ? 12.210 -3.691 -25.492 1.00 50.75 82 LEU A O 1
ATOM 653 N N . GLU A 1 83 ? 11.779 -5.513 -26.742 1.00 47.97 83 GLU A N 1
ATOM 654 C CA . GLU A 1 83 ? 10.423 -5.162 -27.150 1.00 47.97 83 GLU A CA 1
ATOM 655 C C . GLU A 1 83 ? 9.537 -4.895 -25.919 1.00 47.97 83 GLU A C 1
ATOM 657 O O . GLU A 1 83 ? 9.477 -5.690 -24.980 1.00 47.97 83 GLU A O 1
ATOM 662 N N . LYS A 1 84 ? 8.858 -3.740 -25.896 1.00 50.66 84 LYS A N 1
ATOM 663 C CA . LYS A 1 84 ? 7.989 -3.348 -24.777 1.00 50.66 84 LYS A CA 1
ATOM 664 C C . LYS A 1 84 ? 6.780 -4.281 -24.663 1.00 50.66 84 LYS A C 1
ATOM 666 O O . LYS A 1 84 ? 6.172 -4.667 -25.660 1.00 50.66 84 LYS A O 1
ATOM 671 N N . PHE A 1 85 ? 6.405 -4.580 -23.423 1.00 50.69 85 PHE A N 1
ATOM 672 C CA . PHE A 1 85 ? 5.398 -5.570 -23.057 1.00 50.69 85 PHE A CA 1
ATOM 673 C C . PHE A 1 85 ? 3.954 -5.184 -23.448 1.00 50.69 85 PHE A C 1
ATOM 675 O O . PHE A 1 85 ? 3.519 -4.064 -23.186 1.00 50.69 85 PHE A O 1
ATOM 682 N N . LYS A 1 86 ? 3.187 -6.121 -24.038 1.00 56.34 86 LYS A N 1
ATOM 683 C CA . LYS A 1 86 ? 1.802 -5.916 -24.536 1.00 56.34 86 LYS A CA 1
ATOM 684 C C . LYS A 1 86 ? 0.682 -6.581 -23.709 1.00 56.34 86 LYS A C 1
ATOM 686 O O . LYS A 1 86 ? -0.442 -6.690 -24.186 1.00 56.34 86 LYS A O 1
ATOM 691 N N . GLY A 1 87 ? 0.931 -6.950 -22.451 1.00 53.59 87 GLY A N 1
ATOM 692 C CA . GLY A 1 87 ? -0.148 -7.021 -21.451 1.00 53.59 87 GLY A CA 1
ATOM 693 C C . GLY A 1 87 ? -0.799 -8.378 -21.148 1.00 53.59 87 GLY A C 1
ATOM 694 O O . GLY A 1 87 ? -1.579 -8.428 -20.204 1.00 53.59 87 GLY A O 1
ATOM 695 N N . ALA A 1 88 ? -0.471 -9.481 -21.828 1.00 51.31 88 ALA A N 1
ATOM 696 C CA . ALA A 1 88 ? -0.898 -10.816 -21.387 1.00 51.31 88 ALA A CA 1
ATOM 697 C C . ALA A 1 88 ? 0.108 -11.885 -21.825 1.00 51.31 88 ALA A C 1
ATOM 699 O O . ALA A 1 88 ? 0.484 -11.934 -22.993 1.00 51.31 88 ALA A O 1
ATOM 700 N N . ARG A 1 89 ? 0.563 -12.721 -20.889 1.00 61.00 89 ARG A N 1
ATOM 701 C CA . ARG A 1 89 ? 1.501 -13.815 -21.153 1.00 61.00 89 ARG A CA 1
ATOM 702 C C . ARG A 1 89 ? 0.882 -15.132 -20.739 1.00 61.00 89 ARG A C 1
ATOM 704 O O . ARG A 1 89 ? 0.370 -15.247 -19.629 1.00 61.00 89 ARG A O 1
ATOM 711 N N . SER A 1 90 ? 0.973 -16.110 -21.631 1.00 62.19 90 SER A N 1
ATOM 712 C CA . SER A 1 90 ? 0.852 -17.513 -21.251 1.00 62.19 90 SER A CA 1
ATOM 713 C C . SER A 1 90 ? 1.997 -17.874 -20.293 1.00 62.19 90 SER A C 1
ATOM 715 O O . SER A 1 90 ? 3.033 -17.203 -20.272 1.00 62.19 90 SER A O 1
ATOM 717 N N . THR A 1 91 ? 1.873 -18.966 -19.542 1.00 61.91 91 THR A N 1
ATOM 718 C CA . THR A 1 91 ? 2.944 -19.492 -18.668 1.00 61.91 91 THR A CA 1
ATOM 719 C C . THR A 1 91 ? 4.288 -19.634 -19.405 1.00 61.91 91 THR A C 1
ATOM 721 O O . THR A 1 91 ? 5.358 -19.437 -18.830 1.00 61.91 91 THR A O 1
ATOM 724 N N . ARG A 1 92 ? 4.241 -19.895 -20.720 1.00 66.44 92 ARG A N 1
ATOM 725 C CA . ARG A 1 92 ? 5.410 -19.944 -21.608 1.00 66.44 92 ARG A CA 1
ATOM 726 C C . ARG A 1 92 ? 6.111 -18.594 -21.746 1.00 66.44 92 ARG A C 1
ATOM 728 O O . ARG A 1 92 ? 7.336 -18.536 -21.719 1.00 66.44 92 ARG A O 1
ATOM 735 N N . ASP A 1 93 ? 5.359 -17.517 -21.911 1.00 69.31 93 ASP A N 1
ATOM 736 C CA . ASP A 1 93 ? 5.943 -16.209 -22.182 1.00 69.31 93 ASP A CA 1
ATOM 737 C C . ASP A 1 93 ? 6.555 -15.590 -20.917 1.00 69.31 93 ASP A C 1
ATOM 739 O O . ASP A 1 93 ? 7.521 -14.834 -21.015 1.00 69.31 93 ASP A O 1
ATOM 743 N N . VAL A 1 94 ? 6.023 -15.913 -19.729 1.00 72.56 94 VAL A N 1
ATOM 744 C CA . VAL A 1 94 ? 6.648 -15.527 -18.449 1.00 72.56 94 VAL A CA 1
ATOM 745 C C . VAL A 1 94 ? 7.951 -16.290 -18.236 1.00 72.56 94 VAL A C 1
ATOM 747 O O . VAL A 1 94 ? 8.943 -15.690 -17.832 1.00 72.56 94 VAL A O 1
ATOM 750 N N . GLY A 1 95 ? 7.994 -17.576 -18.598 1.00 72.81 95 GLY A N 1
ATOM 751 C CA . GLY A 1 95 ? 9.239 -18.345 -18.613 1.00 72.81 95 GLY A CA 1
ATOM 752 C C . GLY A 1 95 ? 10.302 -17.738 -19.538 1.00 72.81 95 GLY A C 1
ATOM 753 O O . GLY A 1 95 ? 11.446 -17.570 -19.125 1.00 72.81 95 GLY A O 1
ATOM 754 N N . ASN A 1 96 ? 9.922 -17.342 -20.758 1.00 78.25 96 ASN A N 1
ATOM 755 C CA . ASN A 1 96 ? 10.840 -16.687 -21.697 1.00 78.25 96 ASN A CA 1
ATOM 756 C C . ASN A 1 96 ? 11.345 -15.338 -21.167 1.00 78.25 96 ASN A C 1
ATOM 758 O O . ASN A 1 96 ? 12.522 -15.029 -21.303 1.00 78.25 96 ASN A O 1
ATOM 762 N N . PHE A 1 97 ? 10.476 -14.557 -20.528 1.00 79.75 97 PHE A N 1
ATOM 763 C CA . PHE A 1 97 ? 10.847 -13.278 -19.926 1.00 79.75 97 PHE A CA 1
ATOM 764 C C . PHE A 1 97 ? 11.841 -13.417 -18.778 1.00 79.75 97 PHE A C 1
ATOM 766 O O . PHE A 1 97 ? 12.802 -12.659 -18.704 1.00 79.75 97 PHE A O 1
ATOM 773 N N . LEU A 1 98 ? 11.618 -14.385 -17.887 1.00 82.69 98 LEU A N 1
ATOM 774 C CA . LEU A 1 98 ? 12.550 -14.667 -16.798 1.00 82.69 98 LEU A CA 1
ATOM 775 C C . LEU A 1 98 ? 13.906 -15.118 -17.346 1.00 82.69 98 LEU A C 1
ATOM 777 O O . LEU A 1 98 ? 14.934 -14.666 -16.858 1.00 82.69 98 LEU A O 1
ATOM 781 N N . TRP A 1 99 ? 13.904 -15.925 -18.408 1.00 81.81 99 TRP A N 1
ATOM 782 C CA . TRP A 1 99 ? 15.134 -16.340 -19.075 1.00 81.81 99 TRP A CA 1
ATOM 783 C C . TRP A 1 99 ? 15.891 -15.168 -19.721 1.00 81.81 99 TRP A C 1
ATOM 785 O O . TRP A 1 99 ? 17.104 -15.068 -19.568 1.00 81.81 99 TRP A O 1
ATOM 795 N N . GLU A 1 100 ? 15.193 -14.248 -20.394 1.00 79.88 100 GLU A N 1
ATOM 796 C CA . GLU A 1 100 ? 15.804 -13.027 -20.947 1.00 79.88 100 GLU A CA 1
ATOM 797 C C . GLU A 1 100 ? 16.427 -12.145 -19.854 1.00 79.88 100 GLU A C 1
ATOM 799 O O . GLU A 1 100 ? 17.466 -11.527 -20.078 1.00 79.88 100 GLU A O 1
ATOM 804 N N . MET A 1 101 ? 15.817 -12.104 -18.667 1.00 81.38 101 MET A N 1
ATOM 805 C CA . MET A 1 101 ? 16.355 -11.381 -17.512 1.00 81.38 101 MET A CA 1
ATOM 806 C C . MET A 1 101 ? 17.596 -12.057 -16.935 1.00 81.38 101 MET A C 1
ATOM 808 O O . MET A 1 101 ? 18.582 -11.367 -16.688 1.00 81.38 101 MET A O 1
ATOM 812 N N . ASP A 1 102 ? 17.569 -13.382 -16.758 1.00 82.56 102 ASP A N 1
ATOM 813 C CA . ASP A 1 102 ? 18.723 -14.157 -16.283 1.00 82.56 102 ASP A CA 1
ATOM 814 C C . ASP A 1 102 ? 19.922 -13.968 -17.225 1.00 82.56 102 ASP A C 1
ATOM 816 O O . ASP A 1 102 ? 21.034 -13.675 -16.786 1.00 82.56 102 ASP A O 1
ATOM 820 N N . GLU A 1 103 ? 19.688 -14.050 -18.536 1.00 81.31 103 GLU A N 1
ATOM 821 C CA . GLU A 1 103 ? 20.723 -13.842 -19.550 1.00 81.31 103 GLU A CA 1
ATOM 822 C C . GLU A 1 103 ? 21.278 -12.408 -19.511 1.00 81.31 103 GLU A C 1
ATOM 824 O O . GLU A 1 103 ? 22.491 -12.198 -19.576 1.00 81.31 103 GLU A O 1
ATOM 829 N N . LEU A 1 104 ? 20.411 -11.405 -19.341 1.00 81.19 104 LEU A N 1
ATOM 830 C CA . LEU A 1 104 ? 20.816 -10.003 -19.225 1.00 81.19 104 LEU A CA 1
ATOM 831 C C . LEU A 1 104 ? 21.674 -9.751 -17.975 1.00 81.19 104 LEU A C 1
ATOM 833 O O . LEU A 1 104 ? 22.637 -8.983 -18.039 1.00 81.19 104 LEU A O 1
ATOM 837 N N . MET A 1 105 ? 21.364 -10.415 -16.858 1.00 79.50 105 MET A N 1
ATOM 838 C CA . MET A 1 105 ? 22.170 -10.344 -15.637 1.00 79.50 105 MET A CA 1
ATOM 839 C C . MET A 1 105 ? 23.560 -10.970 -15.807 1.00 79.50 105 MET A C 1
ATOM 841 O O . MET A 1 105 ? 24.514 -10.494 -15.196 1.00 79.50 105 MET A O 1
ATOM 845 N N . LEU A 1 106 ? 23.694 -12.004 -16.642 1.00 81.38 106 LEU A N 1
ATOM 846 C CA . LEU A 1 106 ? 24.977 -12.660 -16.915 1.00 81.38 106 LEU A CA 1
ATOM 847 C C . LEU A 1 106 ? 25.842 -11.881 -17.914 1.00 81.38 106 LEU A C 1
ATOM 849 O O . LEU A 1 106 ? 27.065 -11.841 -17.778 1.00 81.38 106 LEU A O 1
ATOM 853 N N . GLN A 1 107 ? 25.225 -11.259 -18.920 1.00 76.25 107 GLN A N 1
ATOM 854 C CA . GLN A 1 107 ? 25.944 -10.527 -19.967 1.00 76.25 107 GLN A CA 1
ATOM 855 C C . GLN A 1 107 ? 26.487 -9.171 -19.494 1.00 76.25 107 GLN A C 1
ATOM 857 O O . GLN A 1 107 ? 27.474 -8.677 -20.045 1.00 76.25 107 GLN A O 1
ATOM 862 N N . ILE A 1 108 ? 25.860 -8.553 -18.490 1.00 76.19 108 ILE A N 1
ATOM 863 C CA . ILE A 1 108 ? 26.190 -7.199 -18.034 1.00 76.19 108 ILE A CA 1
ATOM 864 C C . ILE A 1 108 ? 26.858 -7.263 -16.656 1.00 76.19 108 ILE A C 1
ATOM 866 O O . ILE A 1 108 ? 26.193 -7.338 -15.629 1.00 76.19 108 ILE A O 1
ATOM 870 N N . SER A 1 109 ? 28.191 -7.169 -16.632 1.00 67.25 109 SER A N 1
ATOM 871 C CA . SER A 1 109 ? 28.998 -7.254 -15.401 1.00 67.25 109 SER A CA 1
ATOM 872 C C . SER A 1 109 ? 28.773 -6.098 -14.411 1.00 67.25 109 SER A C 1
ATOM 874 O O . SER A 1 109 ? 29.046 -6.255 -13.228 1.00 67.25 109 SER A O 1
ATOM 876 N N . ASP A 1 110 ? 28.296 -4.944 -14.891 1.00 72.00 110 ASP A N 1
ATOM 877 C CA . ASP A 1 110 ? 27.983 -3.744 -14.092 1.00 72.00 110 ASP A CA 1
ATOM 878 C C . ASP A 1 110 ? 26.498 -3.383 -14.249 1.00 72.00 110 ASP A C 1
ATOM 880 O O . ASP A 1 110 ? 26.105 -2.349 -14.804 1.00 72.00 110 ASP A O 1
ATOM 884 N N . LEU A 1 111 ? 25.639 -4.329 -13.870 1.00 77.94 111 LEU A N 1
ATOM 885 C CA . LEU A 1 111 ? 24.200 -4.170 -13.974 1.00 77.94 111 LEU A CA 1
ATOM 886 C C . LEU A 1 111 ? 23.699 -3.184 -12.916 1.00 77.94 111 LEU A C 1
ATOM 888 O O . LEU A 1 111 ? 23.859 -3.384 -11.714 1.00 77.94 111 LEU A O 1
ATOM 892 N N . ASN A 1 112 ? 22.983 -2.150 -13.355 1.00 81.81 112 ASN A N 1
ATOM 893 C CA . ASN A 1 112 ? 22.247 -1.290 -12.436 1.00 81.81 112 ASN A CA 1
ATOM 894 C C . ASN A 1 112 ? 20.987 -2.019 -11.951 1.00 81.81 112 ASN A C 1
ATOM 896 O O . ASN A 1 112 ? 19.904 -1.834 -12.508 1.00 81.81 112 ASN A O 1
ATOM 900 N N . GLU A 1 113 ? 21.141 -2.834 -10.910 1.00 78.88 113 GLU A N 1
ATOM 901 C CA . GLU A 1 113 ? 20.099 -3.705 -10.363 1.00 78.88 113 GLU A CA 1
ATOM 902 C C . GLU A 1 113 ? 18.786 -2.962 -10.094 1.00 78.88 113 GLU A C 1
ATOM 904 O O . GLU A 1 113 ? 17.718 -3.438 -10.463 1.00 78.88 113 GLU A O 1
ATOM 909 N N . LYS A 1 114 ? 18.853 -1.736 -9.561 1.00 81.56 114 LYS A N 1
ATOM 910 C CA . LYS A 1 114 ? 17.667 -0.905 -9.316 1.00 81.56 114 LYS A CA 1
ATOM 911 C C . LYS A 1 114 ? 16.940 -0.528 -10.610 1.00 81.56 114 LYS A C 1
ATOM 913 O O . LYS A 1 114 ? 15.714 -0.570 -10.670 1.00 81.56 114 LYS A O 1
ATOM 918 N N . ARG A 1 115 ? 17.672 -0.139 -11.658 1.00 80.44 115 ARG A N 1
ATOM 919 C CA . ARG A 1 115 ? 17.080 0.161 -12.975 1.00 80.44 115 ARG A CA 1
ATOM 920 C C . ARG A 1 115 ? 16.476 -1.096 -13.596 1.00 80.44 115 ARG A C 1
ATOM 922 O O . ARG A 1 115 ? 15.378 -1.023 -14.144 1.00 80.44 115 ARG A O 1
ATOM 929 N N . THR A 1 116 ? 17.180 -2.217 -13.5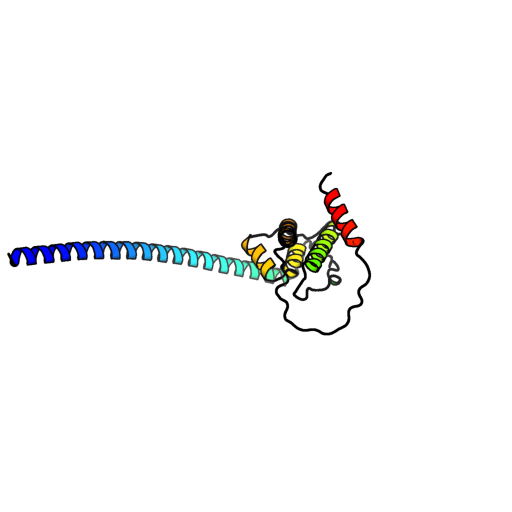01 1.00 84.06 116 THR A N 1
ATOM 930 C CA . THR A 1 116 ? 16.731 -3.500 -14.045 1.00 84.06 116 THR A CA 1
ATOM 931 C C . THR A 1 116 ? 15.510 -4.020 -13.296 1.00 84.06 116 THR A C 1
ATOM 933 O O . THR A 1 116 ? 14.575 -4.478 -13.937 1.00 84.06 116 THR A O 1
ATOM 936 N N . PHE A 1 117 ? 15.438 -3.832 -11.975 1.00 87.19 117 PHE A N 1
ATOM 937 C CA . PHE A 1 117 ? 14.248 -4.097 -11.168 1.00 87.19 117 PHE A CA 1
ATOM 938 C C . PHE A 1 117 ? 13.026 -3.333 -11.677 1.00 87.19 117 PHE A C 1
ATOM 940 O O . PHE A 1 117 ? 11.980 -3.936 -11.900 1.00 87.19 117 PHE A O 1
ATOM 947 N N . TYR A 1 118 ? 13.143 -2.024 -11.925 1.00 84.12 118 TYR A N 1
ATOM 948 C CA . TYR A 1 118 ? 12.015 -1.258 -12.464 1.00 84.12 118 TYR A CA 1
ATOM 949 C C . TYR A 1 118 ? 11.576 -1.757 -13.840 1.00 84.12 118 TYR A C 1
ATOM 951 O O . TYR A 1 118 ? 10.378 -1.828 -14.099 1.00 84.12 118 TYR A O 1
ATOM 959 N N . TRP A 1 119 ? 12.522 -2.122 -14.707 1.00 83.44 119 TRP A N 1
ATOM 960 C CA . TRP A 1 119 ? 12.204 -2.676 -16.022 1.00 83.44 119 TRP A CA 1
ATOM 961 C C . TRP A 1 119 ? 11.538 -4.058 -15.921 1.00 83.44 119 TRP A C 1
ATOM 963 O O . TRP A 1 119 ? 10.533 -4.310 -16.584 1.00 83.44 119 TRP A O 1
ATOM 973 N N . PHE A 1 120 ? 12.040 -4.916 -15.029 1.00 86.75 120 PHE A N 1
ATOM 974 C CA . PHE A 1 120 ? 11.448 -6.207 -14.696 1.00 86.75 120 PHE A CA 1
ATOM 975 C C . PHE A 1 120 ? 10.009 -6.055 -14.216 1.00 86.75 120 PHE A C 1
ATOM 977 O O . PHE A 1 120 ? 9.107 -6.642 -14.810 1.00 86.75 120 PHE A O 1
ATOM 984 N N . VAL A 1 121 ? 9.782 -5.217 -13.199 1.00 85.38 121 VAL A N 1
ATOM 985 C CA . VAL A 1 121 ? 8.445 -4.961 -12.660 1.00 85.38 121 VAL A CA 1
ATOM 986 C C . VAL A 1 121 ? 7.531 -4.400 -13.741 1.00 85.38 121 VAL A C 1
ATOM 988 O O . VAL A 1 121 ? 6.395 -4.847 -13.823 1.00 85.38 121 VAL A O 1
ATOM 991 N N . ASP A 1 122 ? 7.991 -3.485 -14.601 1.00 82.00 122 ASP A N 1
ATOM 992 C CA . ASP A 1 122 ? 7.172 -2.914 -15.681 1.00 82.00 122 ASP A CA 1
ATOM 993 C C . ASP A 1 122 ? 6.658 -3.982 -16.665 1.00 82.00 122 ASP A C 1
ATOM 995 O O . ASP A 1 122 ? 5.508 -3.907 -17.110 1.00 82.00 122 ASP A O 1
ATOM 999 N N . GLY A 1 123 ? 7.459 -5.023 -16.910 1.00 77.94 123 GLY A N 1
ATOM 1000 C CA . GLY A 1 123 ? 7.111 -6.171 -17.753 1.00 77.94 123 GLY A CA 1
ATOM 1001 C C . GLY A 1 123 ? 6.155 -7.199 -17.130 1.00 77.94 123 GLY A C 1
ATOM 1002 O O . GLY A 1 123 ? 5.747 -8.127 -17.830 1.00 77.94 123 GLY A O 1
ATOM 1003 N N . LEU A 1 124 ? 5.781 -7.051 -15.855 1.00 82.88 124 LEU A N 1
ATOM 1004 C CA . LEU A 1 124 ? 4.833 -7.937 -15.170 1.00 82.88 124 LEU A CA 1
ATOM 1005 C C . LEU A 1 124 ? 3.372 -7.533 -15.403 1.00 82.88 124 LEU A C 1
ATOM 1007 O O . LEU A 1 124 ? 3.044 -6.370 -15.683 1.00 82.88 124 LEU A O 1
ATOM 1011 N N . ASN A 1 125 ? 2.462 -8.491 -15.230 1.00 79.00 125 ASN A N 1
ATOM 1012 C CA . ASN A 1 125 ? 1.031 -8.205 -15.256 1.00 79.00 125 ASN A CA 1
ATOM 1013 C C . ASN A 1 125 ? 0.578 -7.468 -13.969 1.00 79.00 125 ASN A C 1
ATOM 1015 O O . ASN A 1 125 ? 1.286 -7.473 -12.958 1.00 79.00 125 ASN A O 1
ATOM 1019 N N . PRO A 1 126 ? -0.597 -6.807 -13.971 1.00 79.50 126 PRO A N 1
ATOM 1020 C CA . PRO A 1 126 ? -1.040 -6.005 -12.827 1.00 79.50 126 PRO A CA 1
ATOM 1021 C C . PRO A 1 126 ? -1.146 -6.771 -11.502 1.00 79.50 126 PRO A C 1
ATOM 1023 O O . PRO A 1 126 ? -0.868 -6.200 -10.448 1.00 79.50 126 PRO A O 1
ATOM 1026 N N . TRP A 1 127 ? -1.534 -8.049 -11.539 1.00 81.38 127 TRP A N 1
ATOM 1027 C CA . TRP A 1 127 ? -1.674 -8.866 -10.333 1.00 81.38 127 TRP A CA 1
ATOM 1028 C C . TRP A 1 127 ? -0.309 -9.224 -9.737 1.00 81.38 127 TRP A C 1
ATOM 1030 O O . TRP A 1 127 ? -0.102 -9.051 -8.540 1.00 81.38 127 TRP A O 1
ATOM 1040 N N . GLU A 1 128 ? 0.650 -9.625 -10.571 1.00 83.50 128 GLU A N 1
ATOM 1041 C CA . GLU A 1 128 ? 2.032 -9.905 -10.157 1.00 83.50 128 GLU A CA 1
ATOM 1042 C C . GLU A 1 128 ? 2.690 -8.666 -9.538 1.00 83.50 128 GLU A C 1
ATOM 1044 O O . GLU A 1 128 ? 3.288 -8.749 -8.465 1.00 83.50 128 GLU A O 1
ATOM 1049 N N . LYS A 1 129 ? 2.513 -7.496 -10.172 1.00 87.44 129 LYS A N 1
ATOM 1050 C CA . LYS A 1 129 ? 2.970 -6.200 -9.640 1.00 87.44 129 LYS A CA 1
ATOM 1051 C C . LYS A 1 129 ? 2.403 -5.944 -8.246 1.00 87.44 129 LYS A C 1
ATOM 1053 O O . LYS A 1 129 ? 3.141 -5.584 -7.330 1.00 87.44 129 LYS A O 1
ATOM 1058 N N . HIS A 1 130 ? 1.092 -6.130 -8.087 1.00 82.88 130 HIS A N 1
ATOM 1059 C CA . HIS A 1 130 ? 0.418 -5.932 -6.809 1.00 82.88 130 HIS A CA 1
ATOM 1060 C C . HIS A 1 130 ? 0.925 -6.903 -5.735 1.00 82.88 130 HIS A C 1
ATOM 1062 O O . HIS A 1 130 ? 1.144 -6.500 -4.593 1.00 82.88 130 HIS A O 1
ATOM 1068 N N . GLU A 1 131 ? 1.163 -8.160 -6.097 1.00 86.00 131 GLU A N 1
ATOM 1069 C CA . GLU A 1 131 ? 1.622 -9.190 -5.170 1.00 86.00 131 GLU A CA 1
ATOM 1070 C C . GLU A 1 131 ? 3.055 -8.945 -4.673 1.00 86.00 131 GLU A C 1
ATOM 1072 O O . GLU A 1 131 ? 3.324 -9.112 -3.481 1.00 86.00 131 GLU A O 1
ATOM 1077 N N . LEU A 1 132 ? 3.960 -8.481 -5.544 1.00 90.44 132 LEU A N 1
ATOM 1078 C CA . LEU A 1 132 ? 5.315 -8.087 -5.140 1.00 90.44 132 LEU A CA 1
ATOM 1079 C C . LEU A 1 132 ? 5.297 -6.896 -4.173 1.00 90.44 132 LEU A C 1
ATOM 1081 O O . LEU A 1 132 ? 5.994 -6.918 -3.157 1.00 90.44 132 LEU A O 1
ATOM 1085 N N . LEU A 1 133 ? 4.459 -5.889 -4.446 1.00 88.75 133 LEU A N 1
ATOM 1086 C CA . LEU A 1 133 ? 4.294 -4.722 -3.573 1.00 88.75 133 LEU A CA 1
ATOM 1087 C C . LEU A 1 133 ? 3.713 -5.105 -2.211 1.00 88.75 133 LEU A C 1
ATOM 1089 O O . LEU A 1 133 ? 4.205 -4.638 -1.186 1.00 88.75 133 LEU A O 1
ATOM 1093 N N . ARG A 1 134 ? 2.704 -5.985 -2.183 1.00 88.81 134 ARG A N 1
ATOM 1094 C CA . ARG A 1 134 ? 2.108 -6.495 -0.939 1.00 88.81 134 ARG A CA 1
ATOM 1095 C C . ARG A 1 134 ? 3.143 -7.189 -0.054 1.00 88.81 134 ARG A C 1
ATOM 1097 O O . ARG A 1 134 ? 3.061 -7.095 1.165 1.00 88.81 134 ARG A O 1
ATOM 1104 N N . GLN A 1 135 ? 4.095 -7.889 -0.667 1.00 88.75 135 GLN A N 1
ATOM 1105 C CA . GLN A 1 135 ? 5.174 -8.581 0.037 1.00 88.75 135 GLN A CA 1
ATOM 1106 C C . GLN A 1 135 ? 6.403 -7.697 0.297 1.00 88.75 135 GLN A C 1
ATOM 1108 O O . GLN A 1 135 ? 7.366 -8.177 0.887 1.00 88.75 135 GLN A O 1
ATOM 1113 N N . GLY A 1 136 ? 6.383 -6.424 -0.117 1.00 89.12 136 GLY A N 1
ATOM 1114 C CA . GLY A 1 136 ? 7.492 -5.492 0.090 1.00 89.12 136 GLY A CA 1
ATOM 1115 C C . GLY A 1 136 ? 8.771 -5.874 -0.660 1.00 89.12 136 GLY A C 1
ATOM 1116 O O . GLY A 1 136 ? 9.861 -5.516 -0.223 1.00 89.12 136 GLY A O 1
ATOM 1117 N N . ILE A 1 137 ? 8.659 -6.618 -1.764 1.00 91.44 137 ILE A N 1
ATOM 1118 C CA . ILE A 1 137 ? 9.820 -7.100 -2.517 1.00 91.44 137 ILE A CA 1
ATOM 1119 C C . ILE A 1 137 ? 10.373 -5.960 -3.379 1.00 91.44 137 ILE A C 1
ATOM 1121 O O . ILE A 1 137 ? 9.686 -5.458 -4.269 1.00 91.44 137 ILE A O 1
ATOM 1125 N N . ILE A 1 138 ? 11.626 -5.576 -3.121 1.00 89.50 138 ILE A N 1
ATOM 1126 C CA . ILE A 1 138 ? 12.332 -4.481 -3.814 1.00 89.50 138 ILE A CA 1
ATOM 1127 C C . ILE A 1 138 ? 13.645 -4.914 -4.486 1.00 89.50 138 ILE A C 1
ATOM 1129 O O . ILE A 1 138 ? 14.283 -4.110 -5.162 1.00 89.50 138 ILE A O 1
ATOM 1133 N N . GLU A 1 139 ? 14.049 -6.171 -4.299 1.00 90.31 139 GLU A N 1
ATOM 1134 C CA . GLU A 1 139 ? 15.264 -6.760 -4.872 1.00 90.31 139 GLU A CA 1
ATOM 1135 C C . GLU A 1 139 ? 14.922 -7.562 -6.133 1.00 90.31 139 GLU A C 1
ATOM 1137 O O . GLU A 1 139 ? 13.941 -8.312 -6.155 1.00 90.31 139 GLU A O 1
ATOM 1142 N N . LEU A 1 140 ? 15.731 -7.417 -7.190 1.00 87.88 140 LEU A N 1
ATOM 1143 C CA . LEU A 1 140 ? 15.477 -8.037 -8.497 1.00 87.88 140 LEU A CA 1
ATOM 1144 C C . LEU A 1 140 ? 15.482 -9.562 -8.427 1.00 87.88 140 LEU A C 1
ATOM 1146 O O . LEU A 1 140 ? 14.537 -10.202 -8.884 1.00 87.88 140 LEU A O 1
ATOM 1150 N N . THR A 1 141 ? 16.506 -10.141 -7.814 1.00 89.19 141 THR A N 1
ATOM 1151 C CA . THR A 1 141 ? 16.679 -11.597 -7.692 1.00 89.19 141 THR A CA 1
ATOM 1152 C C . THR A 1 141 ? 15.557 -12.246 -6.877 1.00 89.19 141 THR A C 1
ATOM 1154 O O . THR A 1 141 ? 15.014 -13.290 -7.261 1.00 89.19 141 THR A O 1
ATOM 1157 N N . VAL A 1 142 ? 15.142 -11.596 -5.785 1.00 92.56 142 VAL A N 1
ATOM 1158 C CA . VAL A 1 142 ? 14.017 -12.027 -4.941 1.00 92.56 142 VAL A CA 1
ATOM 1159 C C . VAL A 1 142 ? 12.704 -11.950 -5.719 1.00 92.56 142 VAL A C 1
ATOM 1161 O O . VAL A 1 142 ? 11.902 -12.886 -5.681 1.00 92.56 142 VAL A O 1
ATOM 1164 N N . ALA A 1 143 ? 12.494 -10.872 -6.475 1.00 89.88 143 ALA A N 1
ATOM 1165 C CA . ALA A 1 143 ? 11.303 -10.700 -7.297 1.00 89.88 143 ALA A CA 1
ATOM 1166 C C . ALA A 1 143 ? 11.222 -11.747 -8.417 1.00 89.88 143 ALA A C 1
ATOM 1168 O O . ALA A 1 143 ? 10.176 -12.372 -8.588 1.00 89.88 143 ALA A O 1
ATOM 1169 N N . MET A 1 144 ? 12.323 -12.010 -9.124 1.00 88.44 144 MET A N 1
ATOM 1170 C CA . MET A 1 144 ? 12.394 -13.049 -10.157 1.00 88.44 144 MET A CA 1
ATOM 1171 C C . MET A 1 144 ? 12.107 -14.439 -9.589 1.00 88.44 144 MET A C 1
ATOM 1173 O O . MET A 1 144 ? 11.294 -15.174 -10.151 1.00 88.44 144 MET A O 1
ATOM 1177 N N . SER A 1 145 ? 12.688 -14.771 -8.433 1.00 89.06 145 SER A N 1
ATOM 1178 C CA . SER A 1 145 ? 12.425 -16.036 -7.733 1.00 89.06 145 SER A CA 1
ATOM 1179 C C . SER A 1 145 ? 10.952 -16.176 -7.350 1.00 89.06 145 SER A C 1
ATOM 1181 O O . SER A 1 145 ? 10.351 -17.239 -7.515 1.00 89.06 145 SER A O 1
ATOM 1183 N N . LYS A 1 146 ? 10.331 -15.085 -6.888 1.00 89.75 146 LYS A N 1
ATOM 1184 C CA . LYS A 1 146 ? 8.910 -15.069 -6.543 1.00 89.75 146 LYS A CA 1
ATOM 1185 C C . LYS A 1 146 ? 8.020 -15.294 -7.764 1.00 89.75 146 LYS A C 1
ATOM 1187 O O . LYS A 1 146 ? 7.127 -16.138 -7.703 1.00 89.75 146 LYS A O 1
ATOM 1192 N N . ILE A 1 147 ? 8.275 -14.600 -8.871 1.00 85.62 147 ILE A N 1
ATOM 1193 C CA . ILE A 1 147 ? 7.515 -14.796 -10.115 1.00 85.62 147 ILE A CA 1
ATOM 1194 C C . ILE A 1 147 ? 7.716 -16.217 -10.656 1.00 85.62 147 ILE A C 1
ATOM 1196 O O . ILE A 1 147 ? 6.744 -16.868 -11.039 1.00 85.62 147 ILE A O 1
ATOM 1200 N N . LYS A 1 148 ? 8.939 -16.754 -10.588 1.00 84.25 148 LYS A N 1
ATOM 1201 C CA . LYS A 1 148 ? 9.229 -18.148 -10.943 1.00 84.25 148 LYS A CA 1
ATOM 1202 C C . LYS A 1 148 ? 8.419 -19.134 -10.097 1.00 84.25 148 LYS A C 1
ATOM 1204 O O . LYS A 1 148 ? 7.836 -20.063 -10.648 1.00 84.25 148 LYS A O 1
ATOM 1209 N N . SER A 1 149 ? 8.272 -18.876 -8.795 1.00 83.06 149 SER A N 1
ATOM 1210 C CA . SER A 1 149 ? 7.428 -19.707 -7.925 1.00 83.06 149 SER A CA 1
ATOM 1211 C C . SER A 1 149 ? 5.948 -19.710 -8.341 1.00 83.06 149 SER A C 1
ATOM 1213 O O . SER A 1 149 ? 5.279 -20.732 -8.211 1.00 83.06 149 SER A O 1
ATOM 1215 N N . PHE A 1 150 ? 5.421 -18.608 -8.893 1.00 79.06 150 PHE A N 1
ATOM 1216 C CA . PHE A 1 150 ? 4.039 -18.564 -9.394 1.00 79.06 150 PHE A CA 1
ATOM 1217 C C . PHE A 1 150 ? 3.846 -19.431 -10.640 1.00 79.06 150 PHE A C 1
ATOM 1219 O O . PHE A 1 150 ? 2.806 -20.079 -10.787 1.00 79.06 150 PHE A O 1
ATOM 1226 N N . VAL A 1 151 ? 4.861 -19.462 -11.505 1.00 70.81 151 VAL A N 1
ATOM 1227 C CA . VAL A 1 151 ? 4.917 -20.306 -12.705 1.00 70.81 151 VAL A CA 1
ATOM 1228 C C . VAL A 1 151 ? 5.020 -21.785 -12.321 1.00 70.81 151 VAL A C 1
ATOM 1230 O O . VAL A 1 151 ? 4.253 -22.602 -12.827 1.00 70.81 151 VAL A O 1
ATOM 1233 N N . GLU A 1 152 ? 5.922 -22.130 -11.399 1.00 74.38 152 GLU A N 1
ATOM 1234 C CA . GLU A 1 152 ? 6.166 -23.512 -10.955 1.00 74.38 152 GLU A CA 1
ATOM 1235 C C . GLU A 1 152 ? 4.978 -24.115 -10.192 1.00 74.38 152 GLU A C 1
ATOM 1237 O O . GLU A 1 152 ? 4.675 -25.295 -10.355 1.00 74.38 152 GLU A O 1
ATOM 1242 N N . LEU A 1 153 ? 4.259 -23.307 -9.406 1.00 63.94 153 LEU A N 1
ATOM 1243 C CA . LEU A 1 153 ? 3.072 -23.745 -8.664 1.00 63.94 153 LEU A CA 1
ATOM 1244 C C . LEU A 1 153 ? 1.794 -23.803 -9.519 1.00 63.94 153 LEU A C 1
ATOM 1246 O O . LEU A 1 153 ? 0.721 -24.086 -8.985 1.00 63.94 153 LEU A O 1
ATOM 1250 N N . GLY A 1 154 ? 1.871 -23.513 -10.823 1.00 59.84 154 GLY A N 1
ATOM 1251 C CA . GLY A 1 154 ? 0.701 -23.513 -11.707 1.00 59.84 154 GLY A CA 1
ATOM 1252 C C . GLY A 1 154 ? -0.365 -22.485 -11.305 1.00 59.84 154 GLY A C 1
ATOM 1253 O O . GLY A 1 154 ? -1.537 -22.641 -11.642 1.00 59.84 154 GLY A O 1
ATOM 1254 N N . LEU A 1 155 ? 0.018 -21.432 -10.571 1.00 57.72 155 LEU A N 1
ATOM 1255 C CA . LEU A 1 155 ? -0.878 -20.329 -10.201 1.00 57.72 155 LEU A CA 1
ATOM 1256 C C . LEU A 1 155 ? -1.238 -19.464 -11.419 1.00 57.72 155 LEU A C 1
ATOM 1258 O O . LE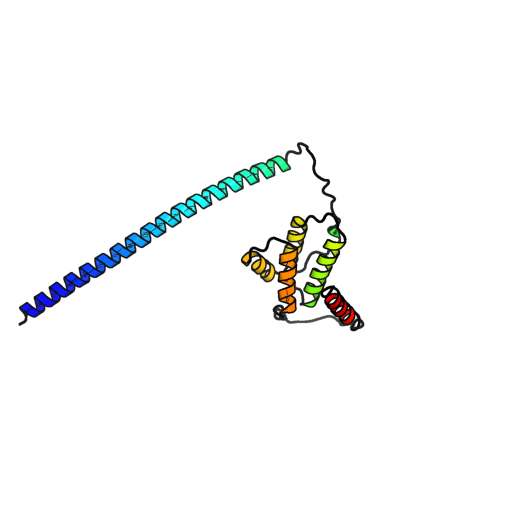U A 1 155 ? -2.241 -18.752 -11.400 1.00 57.72 155 LEU A O 1
ATOM 1262 N N . MET A 1 156 ? -0.460 -19.570 -12.500 1.00 52.91 156 MET A N 1
ATOM 1263 C CA . MET A 1 156 ? -0.789 -19.021 -13.812 1.00 52.91 156 MET A CA 1
ATOM 1264 C C . MET A 1 156 ? -1.703 -19.998 -14.564 1.00 52.91 156 MET A C 1
ATOM 1266 O O . MET A 1 156 ? -1.244 -20.799 -15.372 1.00 52.91 156 MET A O 1
ATOM 1270 N N . ASN A 1 157 ? -3.002 -19.963 -14.256 1.00 45.28 157 ASN A N 1
ATOM 1271 C CA . ASN A 1 157 ? -4.017 -20.708 -15.002 1.00 45.28 157 ASN A CA 1
ATOM 1272 C C . ASN A 1 157 ? -4.673 -19.827 -16.077 1.00 45.28 157 ASN A C 1
ATOM 1274 O O . ASN A 1 157 ? -5.112 -18.710 -15.796 1.00 45.28 157 ASN A O 1
ATOM 1278 N N . ASP A 1 158 ? -4.775 -20.398 -17.281 1.00 44.12 158 ASP A N 1
ATOM 1279 C CA . ASP A 1 158 ? -5.356 -19.908 -18.542 1.00 44.12 158 ASP A CA 1
ATOM 1280 C C . ASP A 1 158 ? -6.834 -19.457 -18.449 1.00 44.12 158 ASP A C 1
ATOM 1282 O O . ASP A 1 158 ? -7.723 -20.028 -19.081 1.00 44.12 158 ASP A O 1
ATOM 1286 N N . LYS A 1 159 ? -7.157 -18.434 -17.649 1.00 42.06 159 LYS A N 1
ATOM 1287 C CA . LYS A 1 159 ? -8.535 -17.911 -17.528 1.00 42.06 159 LYS A CA 1
ATOM 1288 C C . LYS A 1 159 ? -8.657 -16.403 -17.715 1.00 42.06 159 LYS A C 1
ATOM 1290 O O . LYS A 1 159 ? -9.398 -15.732 -17.005 1.00 42.06 159 LYS A O 1
ATOM 1295 N N . PHE A 1 160 ? -8.002 -15.892 -18.750 1.00 36.16 160 PHE A N 1
ATOM 1296 C CA . PHE A 1 160 ? -8.482 -14.705 -19.460 1.00 36.16 160 PHE A CA 1
ATOM 1297 C C . PHE A 1 160 ? -8.525 -14.989 -20.970 1.00 36.16 160 PHE A C 1
ATOM 1299 O O . PHE A 1 160 ? -8.035 -14.221 -21.789 1.00 36.16 160 PHE A O 1
ATOM 1306 N N . GLU A 1 161 ? -9.122 -16.124 -21.354 1.00 35.25 161 GLU A N 1
ATOM 1307 C CA . GLU A 1 161 ? -9.629 -16.291 -22.717 1.00 35.25 161 GLU A CA 1
ATOM 1308 C C . GLU A 1 161 ? -10.829 -15.353 -22.904 1.00 35.25 161 GLU A C 1
ATOM 1310 O O . GLU A 1 161 ? -11.979 -15.709 -22.638 1.00 35.25 161 GLU A O 1
ATOM 1315 N N . SER A 1 162 ? -10.577 -14.134 -23.382 1.00 36.91 162 SER A N 1
ATOM 1316 C CA . SER A 1 162 ? -11.602 -13.423 -24.135 1.00 36.91 162 SER A CA 1
ATOM 1317 C C . SER A 1 162 ? -11.720 -14.101 -25.502 1.00 36.91 162 SER A C 1
ATOM 1319 O O . SER A 1 162 ? -10.823 -14.103 -26.342 1.00 36.91 162 SER A O 1
ATOM 1321 N N . SER A 1 163 ? -12.844 -14.779 -25.686 1.00 40.34 163 SER A N 1
ATOM 1322 C CA . SER A 1 163 ? -13.158 -15.586 -26.854 1.00 40.34 163 SER A CA 1
ATOM 1323 C C . SER A 1 163 ? -13.275 -14.732 -28.127 1.00 40.34 163 SER A C 1
ATOM 1325 O O . SER A 1 163 ? -14.176 -13.902 -28.211 1.00 40.34 163 SER A O 1
ATOM 1327 N N . LYS A 1 164 ? -12.435 -14.984 -29.143 1.00 35.47 164 LYS A N 1
ATOM 1328 C CA . LYS A 1 164 ? -12.792 -15.513 -30.490 1.00 35.47 164 LYS A CA 1
ATOM 1329 C C . LYS A 1 164 ? -11.761 -15.175 -31.593 1.00 35.47 164 LYS A C 1
ATOM 1331 O O . LYS A 1 164 ? -11.008 -14.217 -31.464 1.00 35.47 164 LYS A O 1
ATOM 1336 N N . PRO A 1 165 ? -11.715 -15.990 -32.672 1.00 48.38 165 PRO A N 1
ATOM 1337 C CA . PRO A 1 165 ? -10.488 -16.332 -33.386 1.00 48.38 165 PRO A CA 1
ATOM 1338 C C . PRO A 1 165 ? -10.408 -15.720 -34.791 1.00 48.38 165 PRO A C 1
ATOM 1340 O O . PRO A 1 165 ? -11.436 -15.556 -35.444 1.00 48.38 165 PRO A O 1
ATOM 1343 N N . ASN A 1 166 ? -9.192 -15.519 -35.315 1.00 26.45 166 ASN A N 1
ATOM 1344 C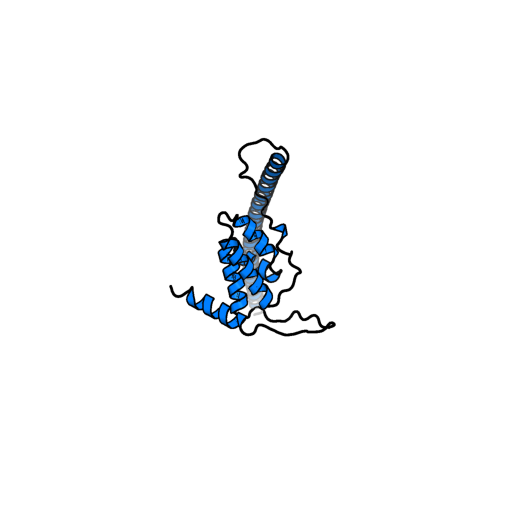 CA . ASN A 1 166 ? -8.889 -15.835 -36.718 1.00 26.45 166 ASN A CA 1
ATOM 1345 C C . ASN A 1 166 ? -7.372 -15.844 -36.998 1.00 26.45 166 ASN A C 1
ATOM 1347 O O . ASN A 1 166 ? -6.685 -14.898 -36.627 1.00 26.45 166 ASN A O 1
ATOM 1351 N N . GLY A 1 167 ? -6.881 -16.853 -37.732 1.00 29.39 167 GLY A N 1
ATOM 1352 C CA . GLY A 1 167 ? -5.608 -16.757 -38.467 1.00 29.39 167 GLY A CA 1
ATOM 1353 C C . GLY A 1 167 ? -4.561 -17.858 -38.248 1.00 29.39 167 GLY A C 1
ATOM 1354 O O . GLY A 1 167 ? -3.556 -17.621 -37.599 1.00 29.39 167 GLY A O 1
ATOM 1355 N N . LYS A 1 168 ? -4.782 -19.023 -38.878 1.00 29.83 168 LYS A N 1
ATOM 1356 C CA . LYS A 1 168 ? -3.792 -19.994 -39.412 1.00 29.83 168 LYS A CA 1
ATOM 1357 C C . LYS A 1 168 ? -2.530 -20.310 -38.585 1.00 29.83 168 LYS A C 1
ATOM 1359 O O . LYS A 1 168 ? -1.518 -19.620 -38.639 1.00 29.83 168 LYS A O 1
ATOM 1364 N N . SER A 1 169 ? -2.555 -21.495 -37.977 1.00 33.38 169 SER A N 1
ATOM 1365 C CA . SER A 1 169 ? -1.385 -22.231 -37.501 1.00 33.38 169 SER A CA 1
ATOM 1366 C C . SER A 1 169 ? -0.515 -22.742 -38.656 1.00 33.38 169 SER A C 1
ATOM 1368 O O . SER A 1 169 ? -1.024 -23.442 -39.529 1.00 33.38 169 SER A O 1
ATOM 1370 N N . ASN A 1 170 ? 0.798 -22.521 -38.579 1.00 29.02 170 ASN A N 1
ATOM 1371 C CA . ASN A 1 170 ? 1.783 -23.484 -39.071 1.00 29.02 170 ASN A CA 1
ATOM 1372 C C . ASN A 1 170 ? 2.615 -23.927 -37.869 1.00 29.02 170 ASN A C 1
ATOM 1374 O O . ASN A 1 170 ? 3.528 -23.231 -37.427 1.00 29.02 170 ASN A O 1
ATOM 1378 N N . GLY A 1 171 ? 2.228 -25.066 -37.299 1.00 40.25 171 GLY A N 1
ATOM 1379 C CA . GLY A 1 171 ? 3.029 -25.764 -36.314 1.00 40.25 171 GLY A CA 1
ATOM 1380 C C . GLY A 1 171 ? 4.083 -26.581 -37.034 1.00 40.25 171 GLY A C 1
ATOM 1381 O O . GLY A 1 171 ? 3.731 -27.439 -37.828 1.00 40.25 171 GLY A O 1
ATOM 1382 N N . GLU A 1 172 ? 5.354 -26.340 -36.732 1.00 39.16 172 GLU A N 1
ATOM 1383 C CA . GLU A 1 172 ? 6.334 -27.418 -36.677 1.00 39.16 172 GLU A CA 1
ATOM 1384 C C . GLU A 1 172 ? 7.639 -26.951 -36.038 1.00 39.16 172 GLU A C 1
ATOM 1386 O O . GLU A 1 172 ? 8.170 -25.886 -36.360 1.00 39.16 172 GLU A O 1
ATOM 1391 N N . ARG A 1 173 ? 8.182 -27.851 -35.209 1.00 44.88 173 ARG A N 1
ATOM 1392 C CA . ARG A 1 173 ? 9.493 -27.838 -34.541 1.00 44.88 173 ARG A CA 1
ATOM 1393 C C . ARG A 1 173 ? 9.511 -27.169 -33.167 1.00 44.88 173 ARG A C 1
ATOM 1395 O O . ARG A 1 173 ? 9.503 -25.951 -33.041 1.00 44.88 173 ARG A O 1
ATOM 1402 N N . ASN A 1 174 ? 9.610 -28.007 -32.129 1.00 44.72 174 ASN A N 1
ATOM 1403 C CA . ASN A 1 174 ? 10.725 -28.011 -31.158 1.00 44.72 174 ASN A CA 1
ATOM 1404 C C . ASN A 1 174 ? 10.362 -28.782 -29.871 1.00 44.72 174 ASN A C 1
ATOM 1406 O O . ASN A 1 174 ? 10.549 -28.290 -28.7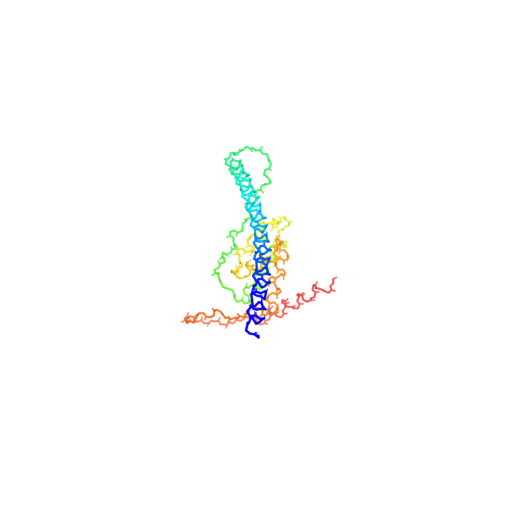62 1.00 44.72 174 ASN A O 1
ATOM 1410 N N . HIS A 1 175 ? 9.896 -30.028 -30.004 1.00 42.06 175 HIS A N 1
ATOM 1411 C CA . HIS A 1 175 ? 9.719 -30.935 -28.860 1.00 42.06 175 HIS A CA 1
ATOM 1412 C C . HIS A 1 175 ? 11.066 -31.340 -28.209 1.00 42.06 175 HIS A C 1
ATOM 1414 O O . HIS A 1 175 ? 11.104 -31.799 -27.071 1.00 42.06 175 HIS A O 1
ATOM 1420 N N . GLU A 1 176 ? 12.201 -31.110 -28.884 1.00 39.69 176 GLU A N 1
ATOM 1421 C CA . GLU A 1 176 ? 13.532 -31.407 -28.336 1.00 39.69 176 GLU A CA 1
ATOM 1422 C C . GLU A 1 176 ? 14.158 -30.287 -27.494 1.00 39.69 176 GLU A C 1
ATOM 1424 O O . GLU A 1 176 ? 14.992 -30.577 -26.636 1.00 39.69 176 GLU A O 1
ATOM 1429 N N . LYS A 1 177 ? 13.776 -29.015 -27.689 1.00 42.91 177 LYS A N 1
ATOM 1430 C CA . LYS A 1 177 ? 14.383 -27.899 -26.933 1.00 42.91 177 LYS A CA 1
ATOM 1431 C C . LYS A 1 177 ? 13.900 -27.859 -25.480 1.00 42.91 177 LYS A C 1
ATOM 1433 O O . LYS A 1 177 ? 14.683 -27.556 -24.586 1.00 42.91 177 LYS A O 1
ATOM 1438 N N . MET A 1 178 ? 12.648 -28.261 -25.248 1.00 40.94 178 MET A N 1
ATOM 1439 C CA . MET A 1 178 ? 12.036 -28.326 -23.916 1.00 40.94 178 MET A CA 1
ATOM 1440 C C . MET A 1 178 ? 12.733 -29.340 -22.997 1.00 40.94 178 MET A C 1
ATOM 1442 O O . MET A 1 178 ? 12.955 -29.054 -21.824 1.00 40.94 178 MET A O 1
ATOM 1446 N N . LYS A 1 179 ? 13.155 -30.496 -23.534 1.00 39.66 179 LYS A N 1
ATOM 1447 C CA . LYS A 1 179 ? 13.857 -31.522 -22.744 1.00 39.66 179 LYS A CA 1
ATOM 1448 C C . LYS A 1 179 ? 15.279 -31.100 -22.369 1.00 39.66 179 LYS A C 1
ATOM 1450 O O . LYS A 1 179 ? 15.719 -31.402 -21.269 1.00 39.66 179 LYS A O 1
ATOM 1455 N N . ARG A 1 180 ? 15.985 -30.370 -23.241 1.00 40.97 180 ARG A N 1
ATOM 1456 C CA . ARG A 1 180 ? 17.363 -29.921 -22.962 1.00 40.97 180 ARG A CA 1
ATOM 1457 C C . ARG A 1 180 ? 17.413 -28.789 -21.930 1.00 40.97 180 ARG A C 1
ATOM 1459 O O . ARG A 1 180 ? 18.284 -28.813 -21.070 1.00 40.97 180 ARG A O 1
ATOM 1466 N N . GLY A 1 181 ? 16.458 -27.854 -21.977 1.00 40.94 181 GLY A N 1
ATOM 1467 C CA . GLY A 1 181 ? 16.382 -26.740 -21.022 1.00 40.94 181 GLY A CA 1
ATOM 1468 C C . GLY A 1 181 ? 16.061 -27.189 -19.595 1.00 40.94 181 GLY A C 1
ATOM 1469 O O . GLY A 1 181 ? 16.755 -26.802 -18.663 1.00 40.94 181 GLY A O 1
ATOM 1470 N N . ILE A 1 182 ? 15.072 -28.073 -19.421 1.00 46.41 182 ILE A N 1
ATOM 1471 C CA . ILE A 1 182 ? 14.696 -28.584 -18.090 1.00 46.41 182 ILE A CA 1
ATOM 1472 C C . ILE A 1 182 ? 15.826 -29.438 -17.485 1.00 46.41 182 ILE A C 1
ATOM 1474 O O . ILE A 1 182 ? 16.121 -29.317 -16.298 1.00 46.41 182 ILE A O 1
ATOM 1478 N N . VAL A 1 183 ? 16.505 -30.257 -18.299 1.00 40.25 183 VAL A N 1
ATOM 1479 C CA . VAL A 1 183 ? 17.610 -31.114 -17.831 1.00 40.25 183 VAL A CA 1
ATOM 1480 C C . VAL A 1 183 ? 18.856 -30.298 -17.454 1.00 40.25 183 VAL A C 1
ATOM 1482 O O . VAL A 1 183 ? 19.484 -30.605 -16.442 1.00 40.25 183 VAL A O 1
ATOM 1485 N N . MET A 1 184 ? 19.197 -29.225 -18.184 1.00 42.88 184 MET A N 1
ATOM 1486 C CA . MET A 1 184 ? 20.310 -28.344 -17.782 1.00 42.88 184 MET A CA 1
ATOM 1487 C C . MET A 1 184 ? 20.034 -27.626 -16.455 1.00 42.88 184 MET A C 1
ATOM 1489 O O . MET A 1 184 ? 20.925 -27.566 -15.611 1.00 42.88 184 MET A O 1
ATOM 1493 N N . MET A 1 185 ? 18.803 -27.154 -16.230 1.00 44.03 185 MET A N 1
ATOM 1494 C CA . MET A 1 185 ? 18.431 -26.453 -14.992 1.00 44.03 185 MET A CA 1
ATOM 1495 C C . MET A 1 185 ? 18.507 -27.357 -13.752 1.00 44.03 185 MET A C 1
ATOM 1497 O O . MET A 1 185 ? 18.913 -26.899 -12.688 1.00 44.03 185 MET A O 1
ATOM 1501 N N . ALA A 1 186 ? 18.181 -28.648 -13.886 1.00 42.03 186 ALA A N 1
ATOM 1502 C CA . ALA A 1 186 ? 18.319 -29.613 -12.792 1.00 42.03 186 ALA A CA 1
ATOM 1503 C C . ALA A 1 186 ? 19.786 -29.969 -12.481 1.00 42.03 186 ALA A C 1
ATOM 1505 O O . ALA A 1 186 ? 20.099 -30.340 -11.354 1.00 42.03 186 ALA A O 1
ATOM 1506 N N . THR A 1 187 ? 20.689 -29.848 -13.459 1.00 38.53 187 THR A N 1
ATOM 1507 C CA . THR A 1 187 ? 22.101 -30.229 -13.283 1.00 38.53 187 THR A CA 1
ATOM 1508 C C . THR A 1 187 ? 22.915 -29.112 -12.620 1.00 38.53 187 THR A C 1
ATOM 1510 O O . THR A 1 187 ? 23.809 -29.400 -11.835 1.00 38.53 187 THR A O 1
ATOM 1513 N N . VAL A 1 188 ? 22.569 -27.842 -12.866 1.00 41.56 188 VAL A N 1
ATOM 1514 C CA . VAL A 1 188 ? 23.259 -26.676 -12.272 1.00 41.56 188 VAL A CA 1
ATOM 1515 C C . VAL A 1 188 ? 22.928 -26.485 -10.780 1.00 41.56 188 VAL A C 1
ATOM 1517 O O . VAL A 1 188 ? 23.653 -25.796 -10.078 1.00 41.56 188 VAL A O 1
ATOM 1520 N N . LEU A 1 189 ? 21.879 -27.132 -10.258 1.00 39.91 189 LEU A N 1
ATOM 1521 C CA . LEU A 1 189 ? 21.474 -27.034 -8.847 1.00 39.91 189 LEU A CA 1
ATOM 1522 C C . LEU A 1 189 ? 22.067 -28.126 -7.927 1.00 39.91 189 LEU A C 1
ATOM 1524 O O . LEU A 1 189 ? 21.732 -28.142 -6.744 1.00 39.91 189 LEU A O 1
ATOM 1528 N N . ILE A 1 190 ? 22.918 -29.039 -8.428 1.00 38.81 190 ILE A N 1
ATOM 1529 C CA . ILE A 1 190 ? 23.485 -30.163 -7.637 1.00 38.81 190 ILE A CA 1
ATOM 1530 C C . ILE A 1 190 ? 25.034 -30.131 -7.539 1.00 38.81 190 ILE A C 1
ATOM 1532 O O . ILE A 1 190 ? 25.637 -31.022 -6.946 1.00 38.81 190 ILE A O 1
ATOM 1536 N N . THR A 1 191 ? 25.706 -29.091 -8.033 1.00 36.94 191 THR A N 1
ATOM 1537 C CA . THR A 1 191 ? 27.162 -28.878 -7.844 1.00 36.94 191 THR A CA 1
ATOM 1538 C C . THR A 1 191 ? 27.435 -27.545 -7.189 1.00 36.94 191 THR A C 1
ATOM 1540 O O . THR A 1 191 ? 28.253 -27.522 -6.246 1.00 36.94 191 THR A O 1
#

Foldseek 3Di:
DVVVVVVVVVVVVVVVVVVVVVVVVVVVVVVVVVVVVVVVVVVVVVVVVVVVVVVVVVVVVCVVVPDDDDDPPPPPPCPVPPDQADADDQLVVLVVLLVVLVVVPVVDPDDPQQVSQVVSLNNDHPVLNVVCVVVVPRGNVVSSVVSVVCSVVVVRDDPPPPDDDDDDDDDDDDPPVVVVVVVVVVVVVPD

Organism: NCBI:txid47602

Sequence (191 aa):
MEEQLRDFVLDSLGTNTKKMNELVNSTAKKLAKKDENLEDMVLAMKKEIEELKRELMIYKATLSNGMLSSRPKQQAMDVSKLEKFKGARSTRDVGNFLWEMDELMLQISDLNEKRTFYWFVDGLNPWEKHELLRQGIIELTVAMSKIKSFVELGLMNDKFESSKPNGKSNGERNHEKMKRGIVMMATVLIT